Protein AF-A0AAD7QRN1-F1 (afdb_monomer)

Foldseek 3Di:
DPPQADLEAEAEDQPVLLVCVQCVLVVVVGDGDNQDADDPVSLVVLLVVLLVVVVVSCVRHNPLRAYAYEAAAAWPDPHHSNNSVSSSVSNVVSCVVSVHHYDCLNVVCVPVNVQAPHGHHGHPDDSVVVVVVSVVVVVQQSLLFADQPNDGPDGRDPDPDDDSSSVSNCVNSVNVVPPPPD

Radius of gyration: 18.49 Å; Cα contacts (8 Å, |Δi|>4): 226; chains: 1; bounding box: 44×36×48 Å

Nearest PDB structures (foldseek):
  8tlb-assembly1_A  TM=6.066E-01  e=8.805E-02  Campylobacter jejuni
  8gr2-assembly1_A  TM=7.394E-01  e=3.225E-01  Campylobacter jejuni
  7kli-assembly1_B  TM=4.404E-01  e=5.819E-01  Mycobacteroides abscessus ATCC 19977
  9cai-assembly1_AO  TM=4.615E-01  e=1.410E+00  Caenorhabditis elegans

Organism: NCBI:txid54092

pLDDT: mean 86.73, std 12.18, range [39.34, 98.25]

Mean predicted aligned error: 6.29 Å

Sequence (182 aa):
MNGKSPDLILFHSGLWDHTFFIRAPEAVGGRVSFGRSLNWRELRFYMQRIRMVINMLREQFGDDVPMICRSVTLKKSLYSNVSIMNLDRAARFVCNELGVEMMEFGDIIRGYFQFYKDMVHIDRGPLSVMWANMMFWYLFRTQGGVEVRGRLTEMPANSTEVVNVTAQWHRCHGEFMTAKRY

Structure (mmCIF, N/CA/C/O backbone):
data_AF-A0AAD7QRN1-F1
#
_entry.id   AF-A0AAD7QRN1-F1
#
loop_
_atom_site.group_PDB
_atom_site.id
_atom_site.type_symbol
_atom_site.label_atom_id
_atom_site.label_alt_id
_atom_site.label_comp_id
_atom_site.label_asym_id
_atom_site.label_entity_id
_atom_site.label_seq_id
_atom_site.pdbx_PDB_ins_code
_atom_site.Cartn_x
_atom_site.Cartn_y
_atom_site.Cartn_z
_atom_site.occupancy
_atom_site.B_iso_or_equiv
_atom_site.auth_seq_id
_atom_site.auth_comp_id
_atom_site.auth_asym_id
_atom_site.auth_atom_id
_atom_site.pdbx_PDB_model_num
ATOM 1 N N . MET A 1 1 ? -18.016 10.995 17.006 1.00 48.38 1 MET A N 1
ATOM 2 C CA . MET A 1 1 ? -17.162 11.522 15.915 1.00 48.38 1 MET A CA 1
ATOM 3 C C . MET A 1 1 ? -17.285 13.041 15.886 1.00 48.38 1 MET A C 1
ATOM 5 O O . MET A 1 1 ? -18.402 13.537 15.923 1.00 48.38 1 MET A O 1
ATOM 9 N N . ASN A 1 2 ? -16.181 13.790 15.868 1.00 49.12 2 ASN A N 1
ATOM 10 C CA . ASN A 1 2 ? -16.194 15.266 15.876 1.00 49.12 2 ASN A CA 1
ATOM 11 C C . ASN A 1 2 ? -16.155 15.893 14.462 1.00 49.12 2 ASN A C 1
ATOM 13 O O . ASN A 1 2 ? -16.063 17.113 14.345 1.00 49.12 2 ASN A O 1
ATOM 17 N N . GLY A 1 3 ? -16.194 15.073 13.401 1.00 58.56 3 GLY A N 1
ATOM 18 C CA . GLY A 1 3 ? -16.194 15.511 11.998 1.00 58.56 3 GLY A CA 1
ATOM 19 C C . GLY A 1 3 ? -14.881 16.133 11.505 1.00 58.56 3 GLY A C 1
ATOM 20 O O . GLY A 1 3 ? -14.861 16.676 10.405 1.00 58.56 3 GLY A O 1
ATOM 21 N N . LYS A 1 4 ? -13.799 16.087 12.299 1.00 71.75 4 LYS A N 1
ATOM 22 C CA . LYS A 1 4 ? -12.520 16.753 11.985 1.00 71.75 4 LYS A CA 1
ATOM 23 C C . LYS A 1 4 ? -11.367 15.801 11.645 1.00 71.75 4 LYS A C 1
ATOM 25 O O . LYS A 1 4 ? -10.396 16.256 11.052 1.00 71.75 4 LYS A O 1
ATOM 30 N N . SER A 1 5 ? -11.461 14.519 12.003 1.00 82.75 5 SER A N 1
ATOM 31 C CA . SER A 1 5 ? -10.409 13.517 11.776 1.00 82.75 5 SER A CA 1
ATOM 32 C C . SER A 1 5 ? -11.016 12.204 11.258 1.00 82.75 5 SER A C 1
ATOM 34 O O . SER A 1 5 ? -12.123 11.867 11.691 1.00 82.75 5 SER A O 1
ATOM 36 N N . PRO A 1 6 ? -10.368 11.495 10.312 1.00 88.81 6 PRO A N 1
ATOM 37 C CA . PRO A 1 6 ? -10.861 10.215 9.809 1.00 88.81 6 PRO A CA 1
ATOM 38 C C . PRO A 1 6 ? -10.731 9.103 10.860 1.00 88.81 6 PRO A C 1
ATOM 40 O O . PRO A 1 6 ? -9.756 9.057 11.601 1.00 88.81 6 PRO A O 1
ATOM 43 N N . ASP A 1 7 ? -11.671 8.153 10.868 1.00 84.06 7 ASP A N 1
ATOM 44 C CA . ASP A 1 7 ? -11.597 6.971 11.744 1.00 84.06 7 ASP A CA 1
ATOM 45 C C . ASP A 1 7 ? -10.544 5.944 11.276 1.00 84.06 7 ASP A C 1
ATOM 47 O O . ASP A 1 7 ? -10.127 5.078 12.041 1.00 84.06 7 ASP A O 1
ATOM 51 N N . LEU A 1 8 ? -10.136 6.012 10.003 1.00 89.50 8 LEU A N 1
ATOM 52 C CA . LEU A 1 8 ? -9.122 5.154 9.390 1.00 89.50 8 LEU A CA 1
ATOM 53 C C . LEU A 1 8 ? -8.480 5.860 8.194 1.00 89.50 8 LEU A C 1
ATOM 55 O O . LEU A 1 8 ? -9.176 6.368 7.312 1.00 89.50 8 LEU A O 1
ATOM 59 N N . ILE A 1 9 ? -7.155 5.802 8.106 1.00 93.75 9 ILE A N 1
ATOM 60 C CA . ILE A 1 9 ? -6.400 6.203 6.920 1.00 93.75 9 ILE A CA 1
ATOM 61 C C . ILE A 1 9 ? -5.915 4.950 6.191 1.00 93.75 9 ILE A C 1
ATOM 63 O O . ILE A 1 9 ? -5.142 4.160 6.729 1.00 93.75 9 ILE A O 1
ATOM 67 N N . LEU A 1 10 ? -6.326 4.798 4.932 1.00 94.50 10 LEU A N 1
ATOM 68 C CA . LEU A 1 10 ? -5.762 3.818 4.007 1.00 94.50 10 LEU A CA 1
ATOM 69 C C . LEU A 1 10 ? -4.796 4.518 3.048 1.00 94.50 10 LEU A C 1
ATOM 71 O O . LEU A 1 10 ? -5.214 5.311 2.205 1.00 94.50 10 LEU A O 1
ATOM 75 N N . PHE A 1 11 ? -3.516 4.166 3.119 1.00 94.94 11 PHE A N 1
ATOM 76 C CA . PHE A 1 11 ? -2.488 4.664 2.210 1.00 94.94 11 PHE A CA 1
ATOM 77 C C . PHE A 1 11 ? -2.063 3.598 1.188 1.00 94.94 11 PHE A C 1
ATOM 79 O O . PHE A 1 11 ? -1.888 2.424 1.504 1.00 94.94 11 PHE A O 1
ATOM 86 N N . HIS A 1 12 ? -1.872 3.990 -0.071 1.00 92.38 12 HIS A N 1
ATOM 87 C CA . HIS A 1 12 ? -1.359 3.102 -1.113 1.00 92.38 12 HIS A CA 1
ATOM 88 C C . HIS A 1 12 ? -0.533 3.892 -2.133 1.00 92.38 12 HIS A C 1
ATOM 90 O O . HIS A 1 12 ? -0.955 4.938 -2.621 1.00 92.38 12 HIS A O 1
ATOM 96 N N . SER A 1 13 ? 0.634 3.357 -2.483 1.00 92.94 13 SER A N 1
ATOM 97 C CA . SER A 1 13 ? 1.575 3.900 -3.469 1.00 92.94 13 SER A CA 1
ATOM 98 C C . SER A 1 13 ? 2.311 2.738 -4.152 1.00 92.94 13 SER A C 1
ATOM 100 O O . SER A 1 13 ? 2.283 1.624 -3.641 1.00 92.94 13 SER A O 1
ATOM 102 N N . GLY A 1 14 ? 2.957 2.967 -5.302 1.00 94.00 14 GLY A N 1
ATOM 103 C CA . GLY A 1 14 ? 3.836 1.982 -5.944 1.00 94.00 14 GLY A CA 1
ATOM 104 C C . GLY A 1 14 ? 3.667 1.871 -7.460 1.00 94.00 14 GLY A C 1
ATOM 105 O O . GLY A 1 14 ? 4.653 1.890 -8.189 1.00 94.00 14 GLY A O 1
ATOM 106 N N . LEU A 1 15 ? 2.438 1.780 -7.984 1.00 92.56 15 LEU A N 1
ATOM 107 C CA . LEU A 1 15 ? 2.223 1.560 -9.429 1.00 92.56 15 LEU A CA 1
ATOM 108 C C . LEU A 1 15 ? 2.618 2.764 -10.302 1.00 92.56 15 LEU A C 1
ATOM 110 O O . LEU A 1 15 ? 3.179 2.590 -11.393 1.00 92.56 15 LEU A O 1
ATOM 114 N N . TRP A 1 16 ? 2.340 3.979 -9.830 1.00 92.69 16 TRP A N 1
ATOM 115 C CA . TRP A 1 16 ? 2.762 5.205 -10.508 1.00 92.69 16 TRP A CA 1
ATOM 116 C C . TRP A 1 16 ? 4.239 5.505 -10.267 1.00 92.69 16 TRP A C 1
ATOM 118 O O . TRP A 1 16 ? 4.925 5.875 -11.214 1.00 92.69 16 TRP A O 1
ATOM 128 N N . ASP A 1 17 ? 4.756 5.224 -9.071 1.00 94.81 17 ASP A N 1
ATOM 129 C CA . ASP A 1 17 ? 6.187 5.301 -8.753 1.00 94.81 17 ASP A CA 1
ATOM 130 C C . ASP A 1 17 ? 7.012 4.381 -9.663 1.00 94.81 17 ASP A C 1
ATOM 132 O O . ASP A 1 17 ? 7.993 4.802 -10.272 1.00 94.81 17 ASP A O 1
ATOM 136 N N . HIS A 1 18 ? 6.555 3.141 -9.858 1.00 93.81 18 HIS A N 1
ATOM 137 C CA . HIS A 1 18 ? 7.116 2.218 -10.839 1.00 93.81 18 HIS A CA 1
ATOM 138 C C . HIS A 1 18 ? 7.148 2.850 -12.229 1.00 93.81 18 HIS A C 1
ATOM 140 O O . HIS A 1 18 ? 8.169 2.827 -12.908 1.00 93.81 18 HIS A O 1
ATOM 146 N N . THR A 1 19 ? 6.018 3.399 -12.674 1.00 91.44 19 THR A N 1
ATOM 147 C CA . THR A 1 19 ? 5.911 4.002 -14.007 1.00 91.44 19 THR A CA 1
ATOM 148 C C . THR A 1 19 ? 6.869 5.180 -14.157 1.00 91.44 19 THR A C 1
ATOM 150 O O . THR A 1 19 ? 7.539 5.271 -15.181 1.00 91.44 19 THR A O 1
ATOM 153 N N . PHE A 1 20 ? 7.009 6.013 -13.124 1.00 92.94 20 PHE A N 1
ATOM 154 C CA . PHE A 1 20 ? 7.988 7.092 -13.080 1.00 92.94 20 PHE A CA 1
ATOM 155 C C . PHE A 1 20 ? 9.416 6.562 -13.246 1.00 92.94 20 PHE A C 1
ATOM 157 O O . PHE A 1 20 ? 10.104 6.974 -14.174 1.00 92.94 20 PHE A O 1
ATOM 164 N N . PHE A 1 21 ? 9.855 5.599 -12.431 1.00 94.00 21 PHE A N 1
ATOM 165 C CA . PHE A 1 21 ? 11.220 5.072 -12.529 1.00 94.00 21 PHE A CA 1
ATOM 166 C C . PHE A 1 21 ? 11.492 4.384 -13.867 1.00 94.00 21 PHE A C 1
ATOM 168 O O . PHE A 1 21 ? 12.550 4.570 -14.469 1.00 94.00 21 PHE A O 1
ATOM 175 N N . ILE A 1 22 ? 10.548 3.581 -14.357 1.00 92.12 22 ILE A N 1
ATOM 176 C CA . ILE A 1 22 ? 10.710 2.853 -15.618 1.00 92.12 22 ILE A CA 1
ATOM 177 C C . ILE A 1 22 ? 10.792 3.806 -16.817 1.00 92.12 22 ILE A C 1
ATOM 179 O O . ILE A 1 22 ? 11.543 3.526 -17.752 1.00 92.12 22 ILE A O 1
ATOM 183 N N . ARG A 1 23 ? 10.077 4.935 -16.771 1.00 91.06 23 ARG A N 1
ATOM 184 C CA . ARG A 1 23 ? 10.031 5.925 -17.856 1.00 91.06 23 ARG A CA 1
ATOM 185 C C . ARG A 1 23 ? 10.998 7.095 -17.688 1.00 91.06 23 ARG A C 1
ATOM 187 O O . ARG A 1 23 ? 11.235 7.801 -18.658 1.00 91.06 23 ARG A O 1
ATOM 194 N N . ALA A 1 24 ? 11.608 7.281 -16.518 1.00 90.12 24 ALA A N 1
ATOM 195 C CA . ALA A 1 24 ? 12.579 8.349 -16.273 1.00 90.12 24 ALA A CA 1
ATOM 196 C C . ALA A 1 24 ? 13.705 8.438 -17.329 1.00 90.12 24 ALA A C 1
ATOM 198 O O . ALA A 1 24 ? 14.056 9.557 -17.701 1.00 90.12 24 ALA A O 1
ATOM 199 N N . PRO A 1 25 ? 14.238 7.325 -17.885 1.00 90.38 25 PRO A N 1
ATOM 200 C CA . PRO A 1 25 ? 15.212 7.400 -18.974 1.00 90.38 25 PRO A CA 1
ATOM 201 C C . PRO A 1 25 ? 14.696 8.091 -20.245 1.00 90.38 25 PRO A C 1
ATOM 203 O O . PRO A 1 25 ? 15.498 8.710 -20.938 1.00 90.38 25 PRO A O 1
ATOM 206 N N . GLU A 1 26 ? 13.391 8.035 -20.551 1.00 91.69 26 GLU A N 1
ATOM 207 C CA . GLU A 1 26 ? 12.814 8.681 -21.746 1.00 91.69 26 GLU A CA 1
ATOM 208 C C . GLU A 1 26 ? 13.060 10.193 -21.741 1.00 91.69 26 GLU A C 1
ATOM 210 O O . GLU A 1 26 ? 13.342 10.777 -22.785 1.00 91.69 26 GLU A O 1
ATOM 215 N N . ALA A 1 27 ? 13.029 10.822 -20.562 1.00 87.69 27 ALA A N 1
ATOM 216 C CA . ALA A 1 27 ? 13.239 12.261 -20.409 1.00 87.69 27 ALA A CA 1
ATOM 217 C C . ALA A 1 27 ? 14.656 12.721 -20.798 1.00 87.69 27 ALA A C 1
ATOM 219 O O . ALA A 1 27 ? 14.868 13.908 -21.030 1.00 87.69 27 ALA A O 1
ATOM 220 N N . VAL A 1 28 ? 15.621 11.799 -20.873 1.00 89.69 28 VAL A N 1
ATOM 221 C CA . VAL A 1 28 ? 17.019 12.084 -21.236 1.00 89.69 28 VAL A CA 1
ATOM 222 C C . VAL A 1 28 ? 17.459 11.350 -22.509 1.00 89.69 28 VAL A C 1
ATOM 224 O O . VAL A 1 28 ? 18.651 11.166 -22.740 1.00 89.69 28 VAL A O 1
ATOM 227 N N . GLY A 1 29 ? 16.506 10.899 -23.335 1.00 90.19 29 GLY A N 1
ATOM 228 C CA . GLY A 1 29 ? 16.780 10.189 -24.595 1.00 90.19 29 GLY A CA 1
ATOM 229 C C . GLY A 1 29 ? 17.168 8.712 -24.433 1.00 90.19 29 GLY A C 1
ATOM 230 O O . GLY A 1 29 ? 17.596 8.071 -25.393 1.00 90.19 29 GLY A O 1
ATOM 231 N N . GLY A 1 30 ? 17.028 8.155 -23.229 1.00 90.25 30 GLY A N 1
ATOM 232 C CA . GLY A 1 30 ? 17.230 6.736 -22.943 1.00 90.25 30 GLY A CA 1
ATOM 233 C C . GLY A 1 30 ? 16.026 5.866 -23.321 1.00 90.25 30 GLY A C 1
ATOM 234 O O . GLY A 1 30 ? 14.948 6.352 -23.659 1.00 90.25 30 GLY A O 1
ATOM 235 N N . ARG A 1 31 ? 16.201 4.540 -23.240 1.00 89.06 31 ARG A N 1
ATOM 236 C CA . ARG A 1 31 ? 15.141 3.557 -23.526 1.00 89.06 31 ARG A CA 1
ATOM 237 C C . ARG A 1 31 ? 14.450 3.075 -22.253 1.00 89.06 31 ARG A C 1
ATOM 239 O O . ARG A 1 31 ? 15.097 2.851 -21.230 1.00 89.06 31 ARG A O 1
ATOM 246 N N . VAL A 1 32 ? 13.146 2.833 -22.355 1.00 87.62 32 VAL A N 1
ATOM 247 C CA . VAL A 1 32 ? 12.355 2.182 -21.304 1.00 87.62 32 VAL A CA 1
ATOM 248 C C . VAL A 1 32 ? 12.760 0.721 -21.156 1.00 87.62 32 VAL A C 1
ATOM 250 O O . VAL A 1 32 ? 12.918 0.007 -22.144 1.00 87.62 32 VAL A O 1
ATOM 253 N N . SER A 1 33 ? 12.862 0.253 -19.913 1.00 86.25 33 SER A N 1
ATOM 254 C CA . SER A 1 33 ? 13.068 -1.164 -19.610 1.00 86.25 33 SER A CA 1
ATOM 255 C C . SER A 1 33 ? 12.076 -1.629 -18.551 1.00 86.25 33 SER A C 1
ATOM 257 O O . SER A 1 33 ? 12.259 -1.380 -17.365 1.00 86.25 33 SER A O 1
ATOM 259 N N . PHE A 1 34 ? 11.008 -2.304 -18.981 1.00 82.06 34 PHE A N 1
ATOM 260 C CA . PHE A 1 34 ? 9.924 -2.750 -18.096 1.00 82.06 34 PHE A CA 1
ATOM 261 C C . PHE A 1 34 ? 10.314 -3.906 -17.162 1.00 82.06 34 PHE A C 1
ATOM 263 O O . PHE A 1 34 ? 9.654 -4.096 -16.150 1.00 82.06 34 PHE A O 1
ATOM 270 N N . GLY A 1 35 ? 11.372 -4.662 -17.481 1.00 83.81 35 GLY A N 1
ATOM 271 C CA . GLY A 1 35 ? 11.821 -5.818 -16.694 1.00 83.81 35 GLY A CA 1
ATOM 272 C C . GLY A 1 35 ? 13.011 -5.552 -15.770 1.00 83.81 35 GLY A C 1
ATOM 273 O O . GLY A 1 35 ? 13.499 -6.486 -15.134 1.00 83.81 35 GLY A O 1
ATOM 274 N N . ARG A 1 36 ? 13.525 -4.315 -15.714 1.00 89.69 36 ARG A N 1
ATOM 275 C CA . ARG A 1 36 ? 14.694 -3.995 -14.883 1.00 89.69 36 ARG A CA 1
ATOM 276 C C . ARG A 1 36 ? 14.352 -4.025 -13.394 1.00 89.69 36 ARG A C 1
ATOM 278 O O . ARG A 1 36 ? 13.227 -3.739 -12.998 1.00 89.69 36 ARG A O 1
ATOM 285 N N . SER A 1 37 ? 15.362 -4.274 -12.568 1.00 91.88 37 SER A N 1
ATOM 286 C CA . SER A 1 37 ? 15.281 -3.998 -11.129 1.00 91.88 37 SER A CA 1
ATOM 287 C C . SER A 1 37 ? 15.501 -2.509 -10.853 1.00 91.88 37 SER A C 1
ATOM 289 O O . SER A 1 37 ? 16.125 -1.801 -11.654 1.00 91.88 37 SER A O 1
ATOM 291 N N . LEU A 1 38 ? 14.995 -2.032 -9.716 1.00 93.94 38 LEU A N 1
ATOM 292 C CA . LEU A 1 38 ? 15.321 -0.691 -9.236 1.00 93.94 38 LEU A CA 1
ATOM 293 C C . LEU A 1 38 ? 16.677 -0.703 -8.532 1.00 93.94 38 LEU A C 1
ATOM 295 O O . LEU A 1 38 ? 17.005 -1.647 -7.813 1.00 93.94 38 LEU A O 1
ATOM 299 N N . ASN A 1 39 ? 17.468 0.348 -8.731 1.00 94.44 39 ASN A N 1
ATOM 300 C CA . ASN A 1 39 ? 18.732 0.499 -8.018 1.00 94.44 39 ASN A CA 1
ATOM 301 C C . ASN A 1 39 ? 18.511 1.079 -6.609 1.00 94.44 39 ASN A C 1
ATOM 303 O O . ASN A 1 39 ? 17.444 1.598 -6.274 1.00 94.44 39 ASN A O 1
ATOM 307 N N . TRP A 1 40 ? 19.551 1.031 -5.774 1.00 96.31 40 TRP A N 1
ATOM 308 C CA . TRP A 1 40 ? 19.464 1.499 -4.390 1.00 96.31 40 TRP A CA 1
ATOM 309 C C . TRP A 1 40 ? 19.051 2.972 -4.252 1.00 96.31 40 TRP A C 1
ATOM 311 O O . TRP A 1 40 ? 18.308 3.310 -3.334 1.00 96.31 40 TRP A O 1
ATOM 321 N N . ARG A 1 41 ? 19.486 3.860 -5.156 1.00 96.69 41 ARG A N 1
ATOM 322 C CA . ARG A 1 41 ? 19.127 5.289 -5.091 1.00 96.69 41 ARG A CA 1
ATOM 323 C C . ARG A 1 41 ? 17.639 5.501 -5.360 1.00 96.69 41 ARG A C 1
ATOM 325 O O . ARG A 1 41 ? 17.012 6.290 -4.661 1.00 96.69 41 ARG A O 1
ATOM 332 N N . GLU A 1 42 ? 17.078 4.770 -6.319 1.00 96.69 42 GLU A N 1
ATOM 333 C CA . GLU A 1 42 ? 15.645 4.796 -6.639 1.00 96.69 42 GLU A CA 1
ATOM 334 C C . GLU A 1 42 ? 14.807 4.278 -5.467 1.00 96.69 42 GLU A C 1
ATOM 336 O O . GLU A 1 42 ? 13.855 4.933 -5.044 1.00 96.69 42 GLU A O 1
ATOM 341 N N . LEU A 1 43 ? 15.212 3.150 -4.875 1.00 97.62 43 LEU A N 1
ATOM 342 C CA . LEU A 1 43 ? 14.545 2.600 -3.693 1.00 97.62 43 LEU A CA 1
ATOM 343 C C . LEU A 1 43 ? 14.642 3.548 -2.499 1.00 97.62 43 LEU A C 1
ATOM 345 O O . LEU A 1 43 ? 13.647 3.777 -1.817 1.00 97.62 43 LEU A O 1
ATOM 349 N N . ARG A 1 44 ? 15.810 4.155 -2.264 1.00 98.00 44 ARG A N 1
ATOM 350 C CA . ARG A 1 44 ? 15.990 5.154 -1.206 1.00 98.00 44 ARG A CA 1
ATOM 351 C C . ARG A 1 44 ? 15.075 6.353 -1.416 1.00 98.00 44 ARG A C 1
ATOM 353 O O . ARG A 1 44 ? 14.430 6.774 -0.462 1.00 98.00 44 ARG A O 1
ATOM 360 N N . PHE A 1 45 ? 14.996 6.876 -2.640 1.00 97.56 45 PHE A N 1
ATOM 361 C CA . PHE A 1 45 ? 14.095 7.977 -2.976 1.00 97.56 45 PHE A CA 1
ATOM 362 C C . PHE A 1 45 ? 12.641 7.607 -2.671 1.00 97.56 45 PHE A C 1
ATOM 364 O O . PHE A 1 45 ? 11.967 8.324 -1.937 1.00 97.56 45 PHE A O 1
ATOM 371 N N . TYR A 1 46 ? 12.186 6.450 -3.154 1.00 97.94 46 TYR A N 1
ATOM 372 C CA . TYR A 1 46 ? 10.835 5.955 -2.903 1.00 97.94 46 TYR A CA 1
ATOM 373 C C . TYR A 1 46 ? 10.528 5.810 -1.404 1.00 97.94 46 TYR A C 1
ATOM 375 O O . TYR A 1 46 ? 9.527 6.334 -0.918 1.00 97.94 46 TYR A O 1
ATOM 383 N N . MET A 1 47 ? 11.431 5.187 -0.641 1.00 98.25 47 MET A N 1
ATOM 384 C CA . MET A 1 47 ? 11.273 5.041 0.808 1.00 98.25 47 MET A CA 1
ATOM 385 C C . MET A 1 47 ? 11.186 6.392 1.532 1.00 98.25 47 MET A C 1
ATOM 387 O O . MET A 1 47 ? 10.423 6.524 2.485 1.00 98.25 47 MET A O 1
ATOM 391 N N . GLN A 1 48 ? 11.954 7.403 1.108 1.00 98.25 48 GLN A N 1
ATOM 392 C CA . GLN A 1 48 ? 11.868 8.751 1.684 1.00 98.25 48 GLN A CA 1
ATOM 393 C C . GLN A 1 48 ? 10.519 9.412 1.387 1.00 98.25 48 GLN A C 1
ATOM 395 O O . GLN A 1 48 ? 9.941 10.045 2.268 1.00 98.25 48 GLN A O 1
ATOM 400 N N . ARG A 1 49 ? 9.969 9.217 0.182 1.00 97.56 49 ARG A N 1
ATOM 401 C CA . ARG A 1 49 ? 8.637 9.726 -0.173 1.00 97.56 49 ARG A CA 1
ATOM 402 C C . ARG A 1 49 ? 7.535 9.091 0.670 1.00 97.56 49 ARG A C 1
ATOM 404 O O . ARG A 1 49 ? 6.662 9.817 1.131 1.00 97.56 49 ARG A O 1
ATOM 411 N N . ILE A 1 50 ? 7.603 7.783 0.924 1.00 97.81 50 ILE A N 1
ATOM 412 C CA . ILE A 1 50 ? 6.649 7.109 1.818 1.00 97.81 50 ILE A CA 1
ATOM 413 C C . ILE A 1 50 ? 6.735 7.676 3.236 1.00 97.81 50 ILE A C 1
ATOM 415 O O . ILE A 1 50 ? 5.703 8.056 3.782 1.00 97.81 50 ILE A O 1
ATOM 419 N N . ARG A 1 51 ? 7.945 7.780 3.814 1.00 98.06 51 ARG A N 1
ATOM 420 C CA . ARG A 1 51 ? 8.131 8.359 5.159 1.00 98.06 51 ARG A CA 1
ATOM 421 C C . ARG A 1 51 ? 7.518 9.748 5.255 1.00 98.06 51 ARG A C 1
ATOM 423 O O . ARG A 1 51 ? 6.772 10.029 6.183 1.00 98.06 51 ARG A O 1
ATOM 430 N N . MET A 1 52 ? 7.808 10.588 4.265 1.00 98.19 52 MET A N 1
ATOM 431 C CA . MET A 1 52 ? 7.300 11.952 4.205 1.00 98.19 52 MET A CA 1
ATOM 432 C C . MET A 1 52 ? 5.767 11.981 4.186 1.00 98.19 52 MET A C 1
ATOM 434 O O . MET A 1 52 ? 5.176 12.700 4.977 1.00 98.19 52 MET A O 1
ATOM 438 N N . VAL A 1 53 ? 5.115 11.178 3.336 1.00 97.56 53 VAL A N 1
ATOM 439 C CA . VAL A 1 53 ? 3.644 11.154 3.253 1.00 97.56 53 VAL A CA 1
ATOM 440 C C . VAL A 1 53 ? 3.011 10.635 4.545 1.00 97.56 53 VAL A C 1
ATOM 442 O O . VAL A 1 53 ? 2.049 11.229 5.019 1.00 97.56 53 VAL A O 1
ATOM 445 N N . ILE A 1 54 ? 3.553 9.570 5.144 1.00 96.94 54 ILE A N 1
ATOM 446 C CA . ILE A 1 54 ? 3.047 9.039 6.420 1.00 96.94 54 ILE A CA 1
ATOM 447 C C . ILE A 1 54 ? 3.173 10.086 7.534 1.00 96.94 54 ILE A C 1
ATOM 449 O O . ILE A 1 54 ? 2.214 10.303 8.272 1.00 96.94 54 ILE A O 1
ATOM 453 N N . ASN A 1 55 ? 4.314 10.774 7.627 1.00 97.12 55 ASN A N 1
ATOM 454 C CA . ASN A 1 55 ? 4.516 11.823 8.627 1.00 97.12 55 ASN A CA 1
ATOM 455 C C . ASN A 1 55 ? 3.581 13.016 8.398 1.00 97.12 55 ASN A C 1
ATOM 457 O O . ASN A 1 55 ? 2.963 13.478 9.345 1.00 97.12 55 ASN A O 1
ATOM 461 N N . MET A 1 56 ? 3.381 13.447 7.149 1.00 97.44 56 MET A N 1
ATOM 462 C CA . MET A 1 56 ? 2.413 14.505 6.829 1.00 97.44 56 MET A CA 1
ATOM 463 C C . MET A 1 56 ? 0.982 14.124 7.230 1.00 97.44 56 MET A C 1
ATOM 465 O O . MET A 1 56 ? 0.229 14.963 7.715 1.00 97.44 56 MET A O 1
ATOM 469 N N . LEU A 1 57 ? 0.586 12.861 7.036 1.00 95.81 57 LEU A N 1
ATOM 470 C CA . LEU A 1 57 ? -0.733 12.375 7.451 1.00 95.81 57 LEU A CA 1
ATOM 471 C C . LEU A 1 57 ? -0.886 12.391 8.979 1.00 95.81 57 LEU A C 1
ATOM 473 O O . LEU A 1 57 ? -1.944 12.768 9.474 1.00 95.81 57 LEU A O 1
ATOM 477 N N . ARG A 1 58 ? 0.167 12.034 9.721 1.00 94.50 58 ARG A N 1
ATOM 478 C CA . ARG A 1 58 ? 0.201 12.119 11.190 1.00 94.50 58 ARG A CA 1
ATOM 479 C C . ARG A 1 58 ? 0.159 13.554 11.697 1.00 94.50 58 ARG A C 1
ATOM 481 O O . ARG A 1 58 ? -0.634 13.858 12.575 1.00 94.50 58 ARG A O 1
ATOM 488 N N . GLU A 1 59 ? 0.943 14.448 11.103 1.00 95.62 59 GLU A N 1
ATOM 489 C CA . GLU A 1 59 ? 0.914 15.881 11.420 1.00 95.62 59 GLU A CA 1
ATOM 490 C C . GLU A 1 59 ? -0.480 16.481 11.184 1.00 95.62 59 GLU A C 1
ATOM 492 O O . GLU A 1 59 ? -0.949 17.302 11.969 1.00 95.62 59 GLU A O 1
ATOM 497 N N . GLN A 1 60 ? -1.162 16.046 10.120 1.00 94.50 60 GLN A N 1
ATOM 498 C CA . GLN A 1 60 ? -2.478 16.554 9.742 1.00 94.50 60 GLN A CA 1
ATOM 499 C C . GLN A 1 60 ? -3.626 16.000 10.600 1.00 94.50 60 GLN A C 1
ATOM 501 O O . GLN 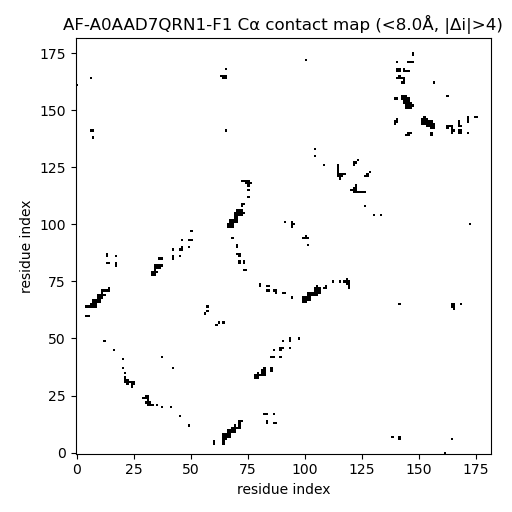A 1 60 ? -4.571 16.735 10.892 1.00 94.50 60 GLN A O 1
ATOM 506 N N . PHE A 1 61 ? -3.599 14.707 10.938 1.00 92.75 61 PHE A N 1
ATOM 507 C CA . PHE A 1 61 ? -4.741 14.012 11.549 1.00 92.75 61 PHE A CA 1
ATOM 508 C C . PHE A 1 61 ? -4.495 13.536 12.989 1.00 92.75 61 PHE A C 1
ATOM 510 O O . PHE A 1 61 ? -5.459 13.208 13.683 1.00 92.75 61 PHE A O 1
ATOM 517 N N . GLY A 1 62 ? -3.246 13.569 13.455 1.00 91.00 62 GLY A N 1
ATOM 518 C CA . GLY A 1 62 ? -2.792 13.072 14.753 1.00 91.00 62 GLY A CA 1
ATOM 519 C C . GLY A 1 62 ? -2.121 11.697 14.662 1.00 91.00 62 GLY A C 1
ATOM 520 O O . GLY A 1 62 ? -2.471 10.875 13.815 1.00 91.00 62 GLY A O 1
ATOM 521 N N . ASP A 1 63 ? -1.175 11.434 15.570 1.00 89.06 63 ASP A N 1
ATOM 522 C CA . ASP A 1 63 ? -0.473 10.140 15.681 1.00 89.06 63 ASP A CA 1
ATOM 523 C C . ASP A 1 63 ? -1.399 8.981 16.084 1.00 89.06 63 ASP A C 1
ATOM 525 O O . ASP A 1 63 ? -1.127 7.822 15.773 1.00 89.06 63 ASP A O 1
ATOM 529 N N . ASP A 1 64 ? -2.512 9.315 16.734 1.00 85.88 64 ASP A N 1
ATOM 530 C CA . ASP A 1 64 ? -3.490 8.379 17.286 1.00 85.88 64 ASP A CA 1
ATOM 531 C C . ASP A 1 64 ? -4.483 7.839 16.245 1.00 85.88 64 ASP A C 1
ATOM 533 O O . ASP A 1 64 ? -5.246 6.912 16.536 1.00 85.88 64 ASP A O 1
ATOM 537 N N . VAL A 1 65 ? -4.509 8.405 15.034 1.00 89.31 65 VAL A N 1
ATOM 538 C CA . VAL A 1 65 ? -5.422 7.958 13.978 1.00 89.31 65 VAL A CA 1
ATOM 539 C C . VAL A 1 65 ? -4.927 6.639 13.384 1.00 89.31 65 VAL A C 1
ATOM 541 O O . VAL A 1 65 ? -3.798 6.581 12.884 1.00 89.31 65 VAL A O 1
ATOM 544 N N . PRO A 1 66 ? -5.762 5.580 13.357 1.00 89.88 66 PRO A N 1
ATOM 545 C CA . PRO A 1 66 ? -5.390 4.326 12.727 1.00 89.88 66 PRO A CA 1
ATOM 546 C C . PRO A 1 66 ? -4.977 4.527 11.276 1.00 89.88 66 PRO A C 1
ATOM 548 O O . PRO A 1 66 ? -5.704 5.108 10.467 1.00 89.88 66 PRO A O 1
ATOM 551 N N . MET A 1 67 ? -3.816 3.983 10.934 1.00 92.81 67 MET A N 1
ATOM 552 C CA . MET A 1 67 ? -3.299 4.005 9.579 1.00 92.81 67 MET A CA 1
ATOM 553 C C . MET A 1 67 ? -2.922 2.599 9.149 1.00 92.81 67 MET A C 1
ATOM 555 O O . MET A 1 67 ? -2.257 1.855 9.874 1.00 92.81 67 MET A O 1
ATOM 559 N N . ILE A 1 68 ? -3.314 2.268 7.927 1.00 94.19 68 ILE A N 1
ATOM 560 C CA . ILE A 1 68 ? -2.892 1.065 7.231 1.00 94.19 68 ILE A CA 1
ATOM 561 C C . ILE A 1 68 ? -2.335 1.457 5.876 1.00 94.19 68 ILE A C 1
ATOM 563 O O . ILE A 1 68 ? -2.889 2.326 5.200 1.00 94.19 68 ILE A O 1
ATOM 567 N N . CYS A 1 69 ? -1.269 0.789 5.443 1.00 95.25 69 CYS A N 1
ATOM 568 C CA . CYS A 1 69 ? -0.889 0.849 4.034 1.00 95.25 69 CYS A CA 1
ATOM 569 C C . CYS A 1 69 ? -1.223 -0.451 3.322 1.00 95.25 69 CYS A C 1
ATOM 571 O O . CYS A 1 69 ? -1.265 -1.533 3.906 1.00 95.25 69 CYS A O 1
ATOM 573 N N . ARG A 1 70 ? -1.471 -0.340 2.026 1.00 94.56 70 ARG A N 1
ATOM 574 C CA . ARG A 1 70 ? -1.749 -1.479 1.169 1.00 94.56 70 ARG A CA 1
ATOM 575 C C . ARG A 1 70 ? -0.495 -1.900 0.425 1.00 94.56 70 ARG A C 1
ATOM 577 O O . ARG A 1 70 ? 0.155 -1.070 -0.209 1.00 94.56 70 ARG A O 1
ATOM 584 N N . SER A 1 71 ? -0.239 -3.201 0.427 1.00 94.44 71 SER A N 1
ATOM 585 C CA . SER A 1 71 ? 0.723 -3.836 -0.478 1.00 94.44 71 SER A CA 1
ATOM 586 C C . SER A 1 71 ? 0.442 -3.497 -1.947 1.00 94.44 71 SER A C 1
ATOM 588 O O . SER A 1 71 ? -0.704 -3.277 -2.370 1.00 94.44 71 SER A O 1
ATOM 590 N N . VAL A 1 72 ? 1.512 -3.437 -2.737 1.00 94.25 72 VAL A N 1
ATOM 591 C CA . VAL A 1 72 ? 1.440 -3.051 -4.147 1.00 94.25 72 VAL A CA 1
ATOM 592 C C . VAL A 1 72 ? 0.933 -4.225 -4.970 1.00 94.25 72 VAL A C 1
ATOM 594 O O . VAL A 1 72 ? 1.447 -5.341 -4.912 1.00 94.25 72 VAL A O 1
ATOM 597 N N . THR A 1 73 ? -0.075 -3.959 -5.789 1.00 92.44 73 THR A N 1
ATOM 598 C CA . THR A 1 73 ? -0.627 -4.940 -6.717 1.00 92.44 73 THR A CA 1
ATOM 599 C C . THR A 1 73 ? 0.324 -5.160 -7.898 1.00 92.44 73 THR A C 1
ATOM 601 O O . THR A 1 73 ? 0.812 -4.198 -8.493 1.00 92.44 73 THR A O 1
ATOM 604 N N . LEU A 1 74 ? 0.586 -6.418 -8.262 1.00 91.56 74 LEU A N 1
ATOM 605 C CA . LEU A 1 74 ? 1.373 -6.735 -9.458 1.00 91.56 74 LEU A CA 1
ATOM 606 C C . LEU A 1 74 ? 0.567 -6.451 -10.729 1.00 91.56 74 LEU A C 1
ATOM 608 O O . LEU A 1 74 ? -0.647 -6.611 -10.755 1.00 91.56 74 LEU A O 1
ATOM 612 N N . LYS A 1 75 ? 1.246 -6.076 -11.812 1.00 89.94 75 LYS A N 1
ATOM 613 C CA . LYS A 1 75 ? 0.588 -5.881 -13.108 1.00 89.94 75 LYS A CA 1
ATOM 614 C C . LYS A 1 75 ? 0.319 -7.226 -13.768 1.00 89.94 75 LYS A C 1
ATOM 616 O O . LYS A 1 75 ? 1.179 -8.112 -13.727 1.00 89.94 75 LYS A O 1
ATOM 621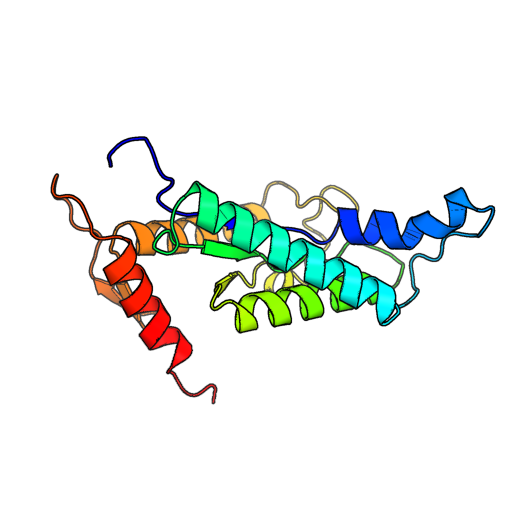 N N . LYS A 1 76 ? -0.814 -7.348 -14.460 1.00 88.12 76 LYS A N 1
ATOM 622 C CA . LYS A 1 76 ? -0.978 -8.366 -15.503 1.00 88.12 76 LYS A CA 1
ATOM 623 C C . LYS A 1 76 ? -0.013 -7.975 -16.617 1.00 88.12 76 LYS A C 1
ATOM 625 O O . LYS A 1 76 ? -0.191 -6.932 -17.225 1.00 88.12 76 LYS A O 1
ATOM 630 N N . SER A 1 77 ? 1.069 -8.724 -16.804 1.00 81.44 77 SER A N 1
ATOM 631 C CA . SER A 1 77 ? 2.171 -8.338 -17.691 1.00 81.44 77 SER A CA 1
ATOM 632 C C . SER A 1 77 ? 2.881 -9.568 -18.244 1.00 81.44 77 SER A C 1
ATOM 634 O O . SER A 1 77 ? 3.016 -10.566 -17.541 1.00 81.44 77 SER A O 1
ATOM 636 N N . LEU A 1 78 ? 3.360 -9.474 -19.490 1.00 71.25 78 LEU A N 1
ATOM 637 C CA . LEU A 1 78 ? 4.308 -10.435 -20.073 1.00 71.25 78 LEU A CA 1
ATOM 638 C C . LEU A 1 78 ? 5.752 -10.177 -19.605 1.00 71.25 78 LEU A C 1
ATOM 640 O O . LEU A 1 78 ? 6.621 -11.029 -19.759 1.00 71.25 78 LEU A O 1
ATOM 644 N N . TYR A 1 79 ? 6.010 -8.996 -19.043 1.00 77.12 79 TYR A N 1
ATOM 645 C CA . TYR A 1 79 ? 7.305 -8.599 -18.500 1.00 77.12 79 TYR A CA 1
ATOM 646 C C . TYR A 1 79 ? 7.392 -8.885 -17.002 1.00 77.12 79 TYR A C 1
ATOM 648 O O . TYR A 1 79 ? 6.386 -8.876 -16.290 1.00 77.12 79 TYR A O 1
ATOM 656 N N . SER A 1 80 ? 8.623 -9.060 -16.522 1.00 80.94 80 SER A N 1
ATOM 657 C CA . SER A 1 80 ? 8.929 -9.236 -15.104 1.00 80.94 80 SER A CA 1
ATOM 658 C C . SER A 1 80 ? 8.401 -8.078 -14.246 1.00 80.94 80 SER A C 1
ATOM 660 O O . SER A 1 80 ? 8.615 -6.913 -14.564 1.00 80.94 80 SER A O 1
ATOM 662 N N . ASN A 1 81 ? 7.763 -8.405 -13.118 1.00 89.06 81 ASN A N 1
ATOM 663 C CA . ASN A 1 81 ? 7.277 -7.440 -12.124 1.00 89.06 81 ASN A CA 1
ATOM 664 C C . ASN A 1 81 ? 8.305 -7.174 -10.998 1.00 89.06 81 ASN A C 1
ATOM 666 O O . ASN A 1 81 ? 7.934 -6.704 -9.921 1.00 89.06 81 ASN A O 1
ATOM 670 N N . VAL A 1 82 ? 9.590 -7.488 -11.207 1.00 91.94 82 VAL A N 1
ATOM 671 C CA . VAL A 1 82 ? 10.629 -7.413 -10.158 1.00 91.94 82 VAL A CA 1
ATOM 672 C C . VAL A 1 82 ? 10.770 -6.010 -9.561 1.00 91.94 82 VAL A C 1
ATOM 674 O O . VAL A 1 82 ? 10.848 -5.877 -8.343 1.00 91.94 82 VAL A O 1
ATOM 677 N N . SER A 1 83 ? 10.726 -4.954 -10.372 1.00 94.06 83 SER A N 1
ATOM 678 C CA . SER A 1 83 ? 10.746 -3.563 -9.890 1.00 94.06 83 SER A CA 1
ATOM 679 C C . SER A 1 83 ? 9.565 -3.241 -8.968 1.00 94.06 83 SER A C 1
ATOM 681 O O . SER A 1 83 ? 9.748 -2.586 -7.945 1.00 94.06 83 SER A O 1
ATOM 683 N N . ILE A 1 84 ? 8.362 -3.733 -9.282 1.00 94.75 84 ILE A N 1
ATOM 684 C CA . ILE A 1 84 ? 7.168 -3.569 -8.435 1.00 94.75 84 ILE A CA 1
ATOM 685 C C . ILE A 1 84 ? 7.350 -4.319 -7.118 1.00 94.75 84 ILE A C 1
ATOM 687 O O . ILE A 1 84 ? 7.041 -3.779 -6.061 1.00 94.75 84 ILE A O 1
ATOM 691 N N . MET A 1 85 ? 7.911 -5.529 -7.164 1.00 93.88 85 MET A N 1
ATOM 692 C CA . MET A 1 85 ? 8.255 -6.275 -5.953 1.00 93.88 85 MET A CA 1
ATOM 693 C C . MET A 1 85 ? 9.309 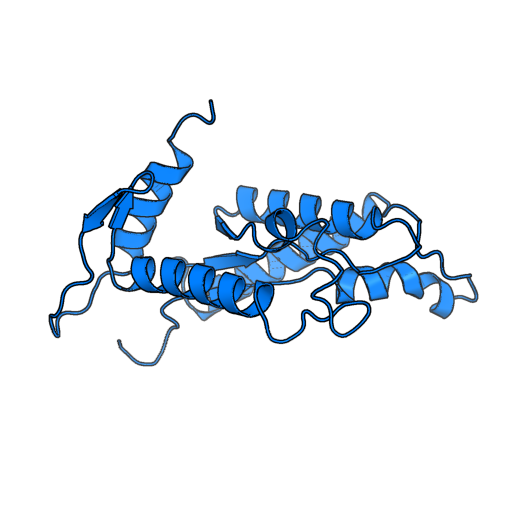-5.537 -5.114 1.00 93.88 85 MET A C 1
ATOM 695 O O . MET A 1 85 ? 9.218 -5.550 -3.889 1.00 93.88 85 MET A O 1
ATOM 699 N N . ASN A 1 86 ? 10.283 -4.856 -5.733 1.00 95.69 86 ASN A N 1
ATOM 700 C CA . ASN A 1 86 ? 11.243 -4.034 -4.991 1.00 95.69 86 ASN A CA 1
ATOM 701 C C . ASN A 1 86 ? 10.551 -2.859 -4.278 1.00 95.69 86 ASN A C 1
ATOM 703 O O . ASN A 1 86 ? 10.859 -2.601 -3.116 1.00 95.69 86 ASN A O 1
ATOM 707 N N . LEU A 1 87 ? 9.605 -2.182 -4.941 1.00 96.81 87 LEU A N 1
ATOM 708 C CA . LEU A 1 87 ? 8.810 -1.111 -4.329 1.00 96.81 87 LEU A CA 1
ATOM 709 C C . LEU A 1 87 ? 7.951 -1.639 -3.178 1.00 96.81 87 LEU A C 1
ATOM 711 O O . LEU A 1 87 ? 7.988 -1.077 -2.092 1.00 96.81 87 LEU A O 1
ATOM 715 N N . ASP A 1 88 ? 7.250 -2.755 -3.368 1.00 96.25 88 ASP A N 1
ATOM 716 C CA . ASP A 1 88 ? 6.441 -3.371 -2.312 1.00 96.25 88 ASP A CA 1
ATOM 717 C C . ASP A 1 88 ? 7.282 -3.707 -1.067 1.00 96.25 88 ASP A C 1
ATOM 719 O O . ASP A 1 88 ? 6.919 -3.358 0.056 1.00 96.25 88 ASP A O 1
ATOM 723 N N . ARG A 1 89 ? 8.475 -4.289 -1.253 1.00 96.06 89 ARG A N 1
ATOM 724 C CA . ARG A 1 89 ? 9.403 -4.572 -0.144 1.00 96.06 89 ARG A CA 1
ATOM 725 C C . ARG A 1 89 ? 9.918 -3.305 0.534 1.00 96.06 89 ARG A C 1
ATOM 727 O O . ARG A 1 89 ? 9.994 -3.269 1.760 1.00 96.06 89 ARG A O 1
ATOM 734 N N . ALA A 1 90 ? 10.228 -2.268 -0.238 1.00 96.88 90 ALA A N 1
ATOM 735 C CA . ALA A 1 90 ? 10.644 -0.975 0.291 1.00 96.88 90 ALA A CA 1
ATOM 736 C C . ALA A 1 90 ? 9.524 -0.291 1.098 1.00 96.88 90 ALA A C 1
ATOM 738 O O . ALA A 1 90 ? 9.783 0.239 2.177 1.00 96.88 90 ALA A O 1
ATOM 739 N N . ALA A 1 91 ? 8.278 -0.353 0.621 1.00 97.00 91 ALA A N 1
ATOM 740 C CA . ALA A 1 91 ? 7.118 0.177 1.329 1.00 97.00 91 ALA A CA 1
ATOM 741 C C . ALA A 1 91 ? 6.897 -0.554 2.656 1.00 97.00 91 ALA A C 1
ATOM 743 O O . ALA A 1 91 ? 6.805 0.090 3.698 1.00 97.00 91 ALA A O 1
ATOM 744 N N . ARG A 1 92 ? 6.911 -1.893 2.642 1.00 96.06 92 ARG A N 1
ATOM 745 C CA . ARG A 1 92 ? 6.792 -2.730 3.849 1.00 96.06 92 ARG A CA 1
ATOM 746 C C . ARG A 1 92 ? 7.849 -2.406 4.895 1.00 96.06 92 ARG A C 1
ATOM 748 O O . ARG A 1 92 ? 7.522 -2.323 6.073 1.00 96.06 92 ARG A O 1
ATOM 755 N N . PHE A 1 93 ? 9.097 -2.219 4.466 1.00 96.44 93 PHE A N 1
ATOM 756 C CA . PHE A 1 93 ? 10.186 -1.834 5.360 1.00 96.44 93 PHE A CA 1
ATOM 757 C C . PHE A 1 93 ? 9.883 -0.511 6.075 1.00 96.44 93 PHE A C 1
ATOM 759 O O . PHE A 1 93 ? 9.943 -0.455 7.299 1.00 96.44 93 PHE A O 1
ATOM 766 N N . VAL A 1 94 ? 9.492 0.525 5.326 1.00 97.50 94 VAL A N 1
ATOM 767 C CA . VAL A 1 94 ? 9.158 1.839 5.899 1.00 97.50 94 VAL A CA 1
ATOM 768 C C . VAL A 1 94 ? 7.937 1.765 6.811 1.00 97.50 94 VAL A C 1
ATOM 770 O O . VAL A 1 94 ? 7.945 2.340 7.892 1.00 97.50 94 VAL A O 1
ATOM 773 N N . CYS A 1 95 ? 6.893 1.047 6.401 1.00 95.38 95 CYS A N 1
ATOM 774 C CA . CYS A 1 95 ? 5.683 0.919 7.206 1.00 95.38 95 CYS A CA 1
ATOM 775 C C . CYS A 1 95 ? 5.975 0.200 8.525 1.00 95.38 95 CYS A C 1
ATOM 777 O O . CYS A 1 95 ? 5.539 0.660 9.572 1.00 95.38 95 CYS A O 1
ATOM 779 N N . ASN A 1 96 ? 6.793 -0.854 8.497 1.00 94.19 96 ASN A N 1
ATOM 780 C CA . ASN A 1 96 ? 7.252 -1.524 9.709 1.00 94.19 96 ASN A CA 1
ATOM 781 C C . ASN A 1 96 ? 8.090 -0.598 10.607 1.00 94.19 96 ASN A C 1
ATOM 783 O O . ASN A 1 96 ? 7.869 -0.569 11.812 1.00 94.19 96 ASN A O 1
ATOM 787 N N . GLU A 1 97 ? 9.027 0.166 10.035 1.00 95.25 97 GLU A N 1
ATOM 788 C CA . GLU A 1 97 ? 9.837 1.154 10.770 1.00 95.25 97 GLU A CA 1
ATOM 789 C C . GLU A 1 97 ? 8.966 2.207 11.472 1.00 95.25 97 GLU A C 1
ATOM 791 O O . GLU A 1 97 ? 9.262 2.611 12.592 1.00 95.25 97 GLU A O 1
ATOM 796 N N . LEU A 1 98 ? 7.869 2.618 10.833 1.00 94.31 98 LEU A N 1
ATOM 797 C CA . LEU A 1 98 ? 6.952 3.630 11.350 1.00 94.31 98 LEU A CA 1
ATOM 798 C C . LEU A 1 98 ? 5.792 3.055 12.174 1.00 94.31 98 LEU A C 1
ATOM 800 O O . LEU A 1 98 ? 4.938 3.830 12.597 1.00 94.31 98 LEU A O 1
ATOM 804 N N . GLY A 1 99 ? 5.723 1.741 12.403 1.00 91.06 99 GLY A N 1
ATOM 805 C CA . GLY A 1 99 ? 4.620 1.116 13.147 1.00 91.06 99 GLY A CA 1
ATOM 806 C C . GLY A 1 99 ? 3.263 1.180 12.430 1.00 91.06 99 GLY A C 1
ATOM 807 O O . GLY A 1 99 ? 2.225 1.261 13.079 1.00 91.06 99 GLY A O 1
ATOM 808 N N . VAL A 1 100 ? 3.258 1.187 11.095 1.00 92.50 100 VAL A N 1
ATOM 809 C CA . VAL A 1 100 ? 2.050 1.195 10.259 1.00 92.50 100 VAL A CA 1
ATOM 810 C C . VAL A 1 100 ? 1.764 -0.214 9.737 1.00 92.50 100 VAL A C 1
ATOM 812 O O . VAL A 1 100 ? 2.614 -0.849 9.109 1.00 92.50 100 VAL A O 1
ATOM 815 N N . GLU A 1 101 ? 0.548 -0.705 9.975 1.00 90.81 101 GLU A N 1
ATOM 816 C CA . GLU A 1 101 ? 0.136 -2.065 9.610 1.00 90.81 101 GLU A CA 1
ATOM 817 C C . GLU A 1 101 ? -0.049 -2.232 8.094 1.00 90.81 101 GLU A C 1
ATOM 819 O O . GLU A 1 101 ? -0.606 -1.350 7.434 1.00 90.81 101 GLU A O 1
ATOM 824 N N . MET A 1 102 ? 0.388 -3.378 7.545 1.00 91.94 102 MET A N 1
ATOM 825 C CA . MET A 1 102 ? 0.197 -3.737 6.134 1.00 91.94 102 MET A CA 1
ATOM 826 C C . MET A 1 102 ? -1.046 -4.566 5.877 1.00 91.94 102 MET A C 1
ATOM 828 O O . MET A 1 102 ? -1.201 -5.674 6.377 1.00 91.94 102 MET A O 1
ATOM 832 N N . MET A 1 103 ? -1.859 -4.061 4.956 1.00 93.69 103 MET A N 1
ATOM 833 C CA . MET A 1 103 ? -2.865 -4.832 4.260 1.00 93.69 103 MET A CA 1
ATOM 834 C C . MET A 1 103 ? -2.231 -5.618 3.106 1.00 93.69 103 MET A C 1
ATOM 836 O O . MET A 1 103 ? -1.822 -5.065 2.079 1.00 93.69 103 MET A O 1
ATOM 840 N N . GLU A 1 104 ? -2.237 -6.939 3.239 1.00 92.38 104 GLU A N 1
ATOM 841 C CA . GLU A 1 104 ? -1.606 -7.911 2.332 1.00 92.38 104 GLU A CA 1
ATOM 842 C C . GLU A 1 104 ? -2.380 -8.169 1.019 1.00 92.38 104 GLU A C 1
ATOM 844 O O . GLU A 1 104 ? -2.145 -9.163 0.337 1.00 92.38 104 GLU A O 1
ATOM 849 N N . PHE A 1 105 ? -3.307 -7.284 0.630 1.00 94.06 105 PHE A N 1
ATOM 850 C CA . PHE A 1 105 ? -4.166 -7.475 -0.546 1.00 94.06 105 PHE A CA 1
ATOM 851 C C . PHE A 1 105 ? -3.379 -7.778 -1.833 1.00 94.06 105 PHE A C 1
ATOM 853 O O . PHE A 1 105 ? -3.696 -8.738 -2.529 1.00 94.06 105 PHE A O 1
ATOM 860 N N . GLY A 1 106 ? -2.339 -6.995 -2.135 1.00 92.25 106 GLY A N 1
ATOM 861 C CA . GLY A 1 106 ? -1.480 -7.172 -3.307 1.00 92.25 106 GLY A CA 1
ATOM 862 C C . GLY A 1 106 ? -0.721 -8.501 -3.325 1.00 92.25 106 GLY A C 1
ATOM 863 O O . GLY A 1 106 ? -0.481 -9.031 -4.409 1.00 92.25 106 GLY A O 1
ATOM 864 N N . ASP A 1 107 ? -0.396 -9.057 -2.154 1.00 91.00 107 ASP A N 1
ATOM 865 C CA . ASP A 1 107 ? 0.268 -10.357 -2.010 1.00 91.00 107 ASP A CA 1
ATOM 866 C C . ASP A 1 107 ? -0.712 -11.518 -2.194 1.00 91.00 107 ASP A C 1
ATOM 868 O O . ASP A 1 107 ? -0.395 -12.469 -2.910 1.00 91.00 107 ASP A O 1
ATOM 872 N N . ILE A 1 108 ? -1.912 -11.416 -1.614 1.00 93.06 108 ILE A N 1
ATOM 873 C CA . ILE A 1 108 ? -2.958 -12.447 -1.705 1.00 93.06 108 ILE A CA 1
ATOM 874 C C . ILE A 1 108 ? -3.417 -12.634 -3.154 1.00 93.06 108 ILE A C 1
ATOM 876 O O . ILE A 1 108 ? -3.616 -13.760 -3.604 1.00 93.06 108 ILE A O 1
ATOM 880 N N . ILE A 1 109 ? -3.561 -11.543 -3.913 1.00 92.44 109 ILE A N 1
ATOM 881 C CA . ILE A 1 109 ? -4.068 -11.609 -5.292 1.00 92.44 109 ILE A CA 1
ATOM 882 C C . ILE A 1 109 ? -3.000 -11.950 -6.338 1.00 92.44 109 ILE A C 1
ATOM 884 O O . ILE A 1 109 ? -3.281 -11.916 -7.542 1.00 92.44 109 ILE A O 1
ATOM 888 N N . ARG A 1 110 ? -1.769 -12.274 -5.924 1.00 88.81 110 ARG A N 1
ATOM 889 C CA . ARG A 1 110 ? -0.717 -12.694 -6.859 1.00 88.81 110 ARG A CA 1
ATOM 890 C C . ARG A 1 110 ? -1.161 -13.953 -7.603 1.00 88.81 110 ARG A C 1
ATOM 892 O O . ARG A 1 110 ? -1.552 -14.939 -6.995 1.00 88.81 110 ARG A O 1
ATOM 899 N N . GLY A 1 111 ? -1.091 -13.911 -8.933 1.00 86.25 111 GLY A N 1
ATOM 900 C CA . GLY A 1 111 ? -1.502 -15.023 -9.796 1.00 86.25 111 GLY A CA 1
ATOM 901 C C . GLY A 1 111 ? -2.960 -14.973 -10.260 1.00 86.25 111 GLY A C 1
ATOM 902 O O . GLY A 1 111 ? -3.302 -15.664 -11.212 1.00 86.25 111 GLY A O 1
ATOM 903 N N . TYR A 1 112 ? -3.799 -14.101 -9.693 1.00 92.56 112 TYR A N 1
ATOM 904 C CA . TYR A 1 112 ? -5.212 -13.966 -10.067 1.00 92.56 112 TYR A CA 1
ATOM 905 C C . TYR A 1 112 ? -5.444 -12.968 -11.220 1.00 92.56 112 TYR A C 1
ATOM 907 O O . TYR A 1 112 ? -6.385 -12.168 -11.216 1.00 92.56 112 TYR A O 1
ATOM 915 N N . PHE A 1 113 ? -4.567 -12.991 -12.227 1.00 90.44 113 PHE A N 1
ATOM 916 C CA . PHE A 1 113 ? -4.555 -12.023 -13.334 1.00 90.44 113 PHE A CA 1
ATOM 917 C C . PHE A 1 113 ? -5.782 -12.110 -14.257 1.00 90.44 113 PHE A C 1
ATOM 919 O O . PHE A 1 113 ? -6.063 -11.175 -15.009 1.00 90.44 113 PHE A O 1
ATOM 926 N N . GLN A 1 114 ? -6.528 -13.216 -14.215 1.00 92.75 114 GLN A N 1
ATOM 927 C CA . GLN A 1 114 ? -7.785 -13.387 -14.945 1.00 92.75 114 GLN A CA 1
ATOM 928 C C . GLN A 1 114 ? -8.886 -12.425 -14.480 1.00 92.75 114 GLN A C 1
ATOM 930 O O . GLN A 1 114 ? -9.799 -12.150 -15.246 1.00 92.75 114 GLN A O 1
ATOM 935 N N . PHE A 1 115 ? -8.787 -11.884 -13.261 1.00 94.81 115 PHE A N 1
ATOM 936 C CA . PHE A 1 115 ? -9.760 -10.938 -12.704 1.00 94.81 115 PHE A CA 1
ATOM 937 C C . PHE A 1 115 ? -9.361 -9.467 -12.900 1.00 94.81 115 PHE A C 1
ATOM 939 O O . PHE A 1 115 ? -9.885 -8.584 -12.224 1.00 94.81 115 PHE A O 1
ATOM 946 N N . TYR A 1 116 ? -8.406 -9.189 -13.788 1.00 94.19 116 TYR A N 1
ATOM 947 C CA . TYR A 1 116 ? -8.019 -7.826 -14.137 1.00 94.19 116 TYR A CA 1
ATOM 948 C C . TYR A 1 116 ? -8.757 -7.383 -15.394 1.00 94.19 116 TYR A C 1
ATOM 950 O O . TYR A 1 116 ? -8.783 -8.112 -16.390 1.00 94.19 116 TYR A O 1
ATOM 958 N N . LYS A 1 117 ? -9.279 -6.155 -15.360 1.00 94.69 117 LYS A N 1
ATOM 959 C CA . LYS A 1 117 ? -9.907 -5.496 -16.508 1.00 94.69 117 LYS A CA 1
ATOM 960 C C . LYS A 1 117 ? -8.866 -5.125 -17.561 1.00 94.69 117 LYS A C 1
ATOM 962 O O . LYS A 1 117 ? -9.111 -5.242 -18.758 1.00 94.69 117 LYS A O 1
ATOM 967 N N . ASP A 1 118 ? -7.699 -4.680 -17.107 1.00 92.44 118 ASP A N 1
ATOM 968 C CA . ASP A 1 118 ? -6.564 -4.324 -17.955 1.00 92.44 118 ASP A CA 1
ATOM 969 C C . ASP A 1 118 ? -5.230 -4.711 -17.291 1.00 92.44 118 ASP A C 1
ATOM 971 O O . ASP A 1 118 ? -5.166 -5.617 -16.465 1.00 92.44 118 ASP A O 1
ATOM 975 N N . MET A 1 119 ? -4.124 -4.081 -17.679 1.00 89.94 119 MET A N 1
ATOM 976 C CA . MET A 1 119 ? -2.799 -4.442 -17.170 1.00 89.94 119 MET A CA 1
ATOM 977 C C . MET A 1 119 ? -2.589 -4.069 -15.691 1.00 89.94 119 MET A C 1
ATOM 979 O O . MET A 1 119 ? -1.673 -4.594 -15.057 1.00 89.94 119 MET A O 1
ATOM 983 N N . VAL A 1 120 ? -3.393 -3.160 -15.129 1.00 90.81 120 VAL A N 1
ATOM 984 C CA . VAL A 1 120 ? -3.169 -2.578 -13.793 1.00 90.81 120 VAL A CA 1
ATOM 985 C C . VAL A 1 120 ? -4.424 -2.528 -12.915 1.00 90.81 120 VAL A C 1
ATOM 987 O O . VAL A 1 120 ? -4.293 -2.482 -11.693 1.00 90.81 120 VAL A O 1
ATOM 990 N N . HIS A 1 121 ? -5.622 -2.545 -13.501 1.00 92.94 121 HIS A N 1
ATOM 991 C CA . HIS A 1 121 ? -6.885 -2.410 -12.782 1.00 92.94 121 HIS A CA 1
ATOM 992 C C . HIS A 1 121 ? -7.577 -3.762 -12.587 1.00 92.94 121 HIS A C 1
ATOM 994 O O . HIS A 1 121 ? -7.782 -4.530 -13.530 1.00 92.94 121 HIS A O 1
ATOM 1000 N N . ILE A 1 122 ? -7.990 -4.015 -11.346 1.00 93.31 122 ILE A N 1
ATOM 1001 C CA . ILE A 1 122 ? -8.837 -5.149 -10.971 1.00 93.31 122 ILE A CA 1
ATOM 1002 C C . ILE A 1 122 ? -10.259 -4.884 -11.469 1.00 93.31 122 ILE A C 1
ATOM 1004 O O . ILE A 1 122 ? -10.770 -3.775 -11.306 1.00 93.31 122 ILE A O 1
ATOM 1008 N N . ASP A 1 123 ? -10.885 -5.889 -12.080 1.00 95.62 123 ASP A N 1
ATOM 1009 C CA . ASP A 1 123 ? -12.266 -5.789 -12.547 1.00 95.62 123 ASP A CA 1
ATOM 1010 C C . ASP A 1 123 ? -13.272 -6.012 -11.409 1.00 95.62 123 ASP A C 1
ATOM 1012 O O . ASP A 1 123 ? -12.946 -6.525 -10.331 1.00 95.62 123 ASP A O 1
ATOM 1016 N N . ARG A 1 124 ? -14.534 -5.662 -11.658 1.00 95.81 124 ARG A N 1
ATOM 1017 C CA . ARG A 1 124 ? -15.634 -6.023 -10.766 1.00 95.81 124 ARG A CA 1
ATOM 1018 C C . ARG A 1 124 ? -15.763 -7.547 -10.713 1.00 95.81 124 ARG A C 1
ATOM 1020 O O . ARG A 1 124 ? -15.967 -8.196 -11.732 1.00 95.81 124 ARG A O 1
ATOM 1027 N N . GLY A 1 125 ? -15.707 -8.121 -9.515 1.00 95.62 125 GLY A N 1
ATOM 1028 C CA . GLY A 1 125 ? -15.821 -9.565 -9.328 1.00 95.62 125 GLY A CA 1
ATOM 1029 C C . GLY A 1 125 ? -15.213 -10.056 -8.013 1.00 95.62 125 GLY A C 1
ATOM 1030 O O . GLY A 1 125 ? -15.176 -9.305 -7.034 1.00 95.62 125 GLY A O 1
ATOM 1031 N N . PRO A 1 126 ? -14.714 -11.305 -7.969 1.00 96.25 126 PRO A N 1
ATOM 1032 C CA . PRO A 1 126 ? -14.199 -11.914 -6.743 1.00 96.25 126 PRO A CA 1
ATOM 1033 C C . PRO A 1 126 ? -13.123 -11.081 -6.035 1.00 96.25 126 PRO A C 1
ATOM 1035 O O . PRO A 1 126 ? -13.194 -10.901 -4.822 1.00 96.25 126 PRO A O 1
ATOM 1038 N N . LEU A 1 127 ? -12.167 -10.500 -6.774 1.00 95.31 127 LEU A N 1
ATOM 1039 C CA . LEU A 1 127 ? -11.100 -9.692 -6.167 1.00 95.31 127 LEU A CA 1
ATOM 1040 C C . LEU A 1 127 ? -11.594 -8.345 -5.622 1.00 95.31 127 LEU A C 1
ATOM 1042 O O . LEU A 1 127 ? -11.116 -7.912 -4.576 1.00 95.31 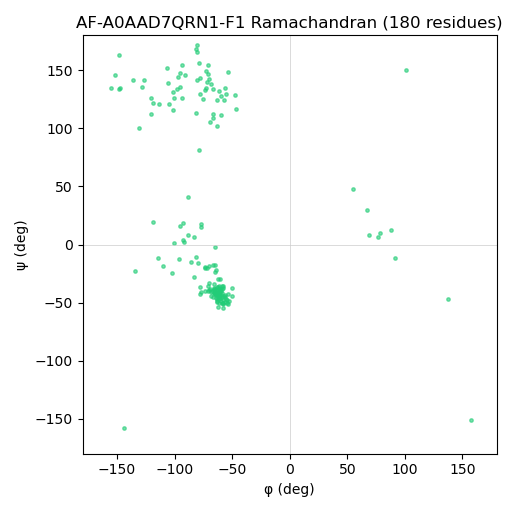127 LEU A O 1
ATOM 1046 N N . SER A 1 128 ? -12.558 -7.688 -6.280 1.00 94.62 128 SER A N 1
ATOM 1047 C CA . SER A 1 128 ? -13.147 -6.448 -5.752 1.00 94.62 128 SER A CA 1
ATOM 1048 C C . SER A 1 128 ? -14.021 -6.709 -4.519 1.00 94.62 128 SER A C 1
ATOM 1050 O O . SER A 1 128 ? -14.066 -5.878 -3.617 1.00 94.62 128 SER A O 1
ATOM 1052 N N . VAL A 1 129 ? -14.691 -7.867 -4.453 1.00 96.19 129 VAL A N 1
ATOM 1053 C CA . VAL A 1 129 ? -15.430 -8.307 -3.254 1.00 96.19 129 VAL A CA 1
ATOM 1054 C C . VAL A 1 129 ? -14.463 -8.632 -2.117 1.00 96.19 129 VAL A C 1
ATOM 1056 O O . VAL A 1 129 ? -14.670 -8.184 -0.995 1.00 96.19 129 VAL A O 1
ATOM 1059 N N . MET A 1 130 ? -13.366 -9.338 -2.404 1.00 95.12 130 MET A N 1
ATOM 1060 C CA . MET A 1 130 ? -12.324 -9.610 -1.411 1.00 95.12 130 MET A CA 1
ATOM 1061 C C . MET A 1 130 ? -11.721 -8.314 -0.858 1.00 95.12 130 MET A C 1
ATOM 1063 O O . MET A 1 130 ? -11.569 -8.184 0.353 1.00 95.12 130 MET A O 1
ATOM 1067 N N . TRP A 1 131 ? -11.440 -7.339 -1.728 1.00 93.56 131 TRP A N 1
ATOM 1068 C CA . TRP A 1 131 ? -11.010 -6.000 -1.323 1.00 93.56 131 TRP A CA 1
ATOM 1069 C C . TRP A 1 131 ? -11.993 -5.359 -0.335 1.00 93.56 131 TRP A C 1
ATOM 1071 O O . TRP A 1 131 ? -11.581 -4.913 0.734 1.00 93.56 131 TRP A O 1
ATOM 1081 N N . ALA A 1 132 ? -13.291 -5.356 -0.658 1.00 94.31 132 ALA A N 1
ATOM 1082 C CA . ALA A 1 132 ? -14.324 -4.811 0.219 1.00 94.31 132 ALA A CA 1
ATOM 1083 C C . ALA A 1 132 ? -14.397 -5.550 1.567 1.00 94.31 132 ALA A C 1
ATOM 1085 O O . ALA A 1 132 ? -14.461 -4.905 2.608 1.00 94.31 132 ALA A O 1
ATOM 1086 N N . ASN A 1 133 ? -14.312 -6.882 1.569 1.00 94.69 133 ASN A N 1
ATOM 1087 C CA . ASN A 1 133 ? -14.314 -7.675 2.801 1.00 94.69 133 ASN A CA 1
ATOM 1088 C C . ASN A 1 133 ? -13.116 -7.342 3.699 1.00 94.69 133 ASN A C 1
ATOM 1090 O O . ASN A 1 133 ? -13.284 -7.178 4.905 1.00 94.69 133 ASN A O 1
ATOM 1094 N N . MET A 1 134 ? -11.920 -7.181 3.118 1.00 93.00 134 MET A N 1
ATOM 1095 C CA . MET A 1 134 ? -10.752 -6.723 3.872 1.00 93.00 134 MET A CA 1
ATOM 1096 C C . MET A 1 134 ? -10.999 -5.324 4.444 1.00 93.00 134 MET A C 1
ATOM 1098 O O . MET A 1 134 ? -10.783 -5.119 5.630 1.00 93.00 134 MET A O 1
ATOM 1102 N N . MET A 1 135 ? -11.512 -4.376 3.652 1.00 91.25 135 MET A N 1
ATOM 1103 C CA . MET A 1 135 ? -11.853 -3.034 4.149 1.00 91.25 135 MET A CA 1
ATOM 1104 C C . MET A 1 135 ? -12.821 -3.065 5.330 1.00 91.25 135 MET A C 1
ATOM 1106 O O . MET A 1 135 ? -12.565 -2.410 6.339 1.00 91.25 135 MET A O 1
ATOM 1110 N N . PHE A 1 136 ? -13.898 -3.847 5.233 1.00 90.81 136 PHE A N 1
ATOM 1111 C CA . PHE A 1 136 ? -14.865 -3.977 6.319 1.00 90.81 136 PHE A CA 1
ATOM 1112 C C . PHE A 1 136 ? -14.241 -4.543 7.588 1.00 90.81 136 PHE A C 1
ATOM 1114 O O . PHE A 1 136 ? -14.592 -4.088 8.669 1.00 90.81 136 PHE A O 1
ATOM 1121 N N . TRP A 1 137 ? -13.283 -5.461 7.478 1.00 88.00 137 TRP A N 1
ATOM 1122 C CA . TRP A 1 137 ? -12.565 -5.981 8.638 1.00 88.00 137 TRP A CA 1
ATOM 1123 C C . TRP A 1 137 ? -11.744 -4.904 9.365 1.00 88.00 137 TRP A C 1
ATOM 1125 O O . TRP A 1 137 ? -11.758 -4.816 10.592 1.00 88.00 137 TRP A O 1
ATOM 1135 N N . TYR A 1 138 ? -11.070 -4.027 8.618 1.00 88.06 138 TYR A N 1
ATOM 1136 C CA . TYR A 1 138 ? -10.324 -2.920 9.219 1.00 88.06 138 TYR A CA 1
ATOM 1137 C C . TYR A 1 138 ? -11.244 -1.851 9.812 1.00 88.06 138 TYR A C 1
ATOM 1139 O O . TYR A 1 138 ? -10.980 -1.376 10.911 1.00 88.06 138 TYR A O 1
ATOM 1147 N N . LEU A 1 139 ? -12.348 -1.518 9.138 1.00 86.56 139 LEU A N 1
ATOM 1148 C CA . LEU A 1 139 ? -13.360 -0.603 9.678 1.00 86.56 139 LEU A CA 1
ATOM 1149 C C . LEU A 1 139 ? -14.045 -1.177 10.923 1.00 86.56 139 LEU A C 1
ATOM 1151 O O . LEU A 1 139 ? -14.293 -0.462 11.885 1.00 86.56 139 LEU A O 1
ATOM 1155 N N . PHE A 1 140 ? -14.310 -2.480 10.941 1.00 86.69 140 PHE A N 1
ATOM 1156 C CA . PHE A 1 140 ? -14.830 -3.177 12.111 1.00 86.69 140 PHE A CA 1
ATOM 1157 C C . PHE A 1 140 ? -13.917 -2.975 13.328 1.00 86.69 140 PHE A C 1
ATOM 1159 O O . PHE A 1 140 ? -14.400 -2.613 14.402 1.00 86.69 140 PHE A O 1
ATOM 1166 N N . ARG A 1 141 ? -12.595 -3.104 13.140 1.00 84.00 141 ARG A N 1
ATOM 1167 C CA . ARG A 1 141 ? -11.599 -2.827 14.187 1.00 84.00 141 ARG A CA 1
ATOM 1168 C C . ARG A 1 141 ? -11.610 -1.375 14.650 1.00 84.00 141 ARG A C 1
ATOM 1170 O O . ARG A 1 141 ? -11.455 -1.126 15.841 1.00 84.00 141 ARG A O 1
ATOM 1177 N N . THR A 1 142 ? -11.808 -0.419 13.743 1.00 79.94 142 THR A N 1
ATOM 1178 C CA . THR A 1 142 ? -11.864 0.997 14.135 1.00 79.94 142 THR A CA 1
ATOM 1179 C C . THR A 1 142 ? -13.158 1.372 14.851 1.00 79.94 142 THR A C 1
ATOM 1181 O O . THR A 1 142 ? -13.167 2.334 15.602 1.00 79.94 142 THR A O 1
ATOM 1184 N N . GLN A 1 143 ? -14.232 0.597 14.704 1.00 80.12 143 GLN A N 1
ATOM 1185 C CA . GLN A 1 143 ? -15.467 0.768 15.482 1.00 80.12 143 GLN A CA 1
ATOM 1186 C C . GLN A 1 143 ? -15.460 -0.014 16.811 1.00 80.12 143 GLN A C 1
ATOM 1188 O O . GLN A 1 143 ? -16.481 -0.094 17.492 1.00 80.12 143 GLN A O 1
ATOM 1193 N N . GLY A 1 144 ? -14.322 -0.597 17.193 1.00 77.88 144 GLY A N 1
ATOM 1194 C CA . GLY A 1 144 ? -14.163 -1.325 18.453 1.00 77.88 144 GLY A CA 1
ATOM 1195 C C . GLY A 1 144 ? -14.516 -2.788 18.434 1.00 77.88 144 GLY A C 1
ATOM 1196 O O . GLY A 1 144 ? -14.561 -3.434 19.476 1.00 77.88 144 GLY A O 1
ATOM 1197 N N . GLY A 1 145 ? -14.696 -3.332 17.243 1.00 83.12 145 GLY A N 1
ATOM 1198 C CA . GLY A 1 145 ? -14.681 -4.760 17.058 1.00 83.12 145 GLY A CA 1
ATOM 1199 C C . GLY A 1 145 ? -13.294 -5.341 17.330 1.00 83.12 145 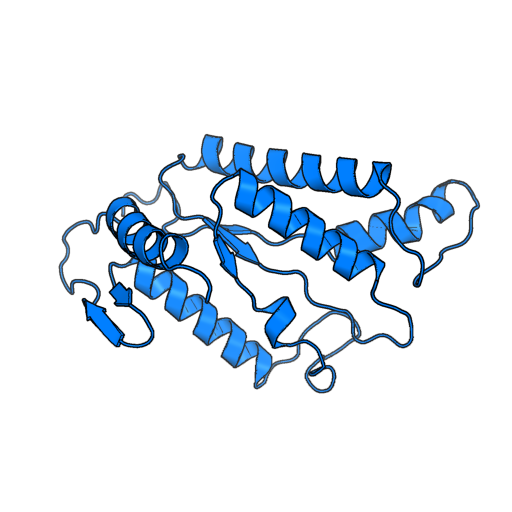GLY A C 1
ATOM 1200 O O . GLY A 1 145 ? -12.289 -4.833 16.835 1.00 83.12 145 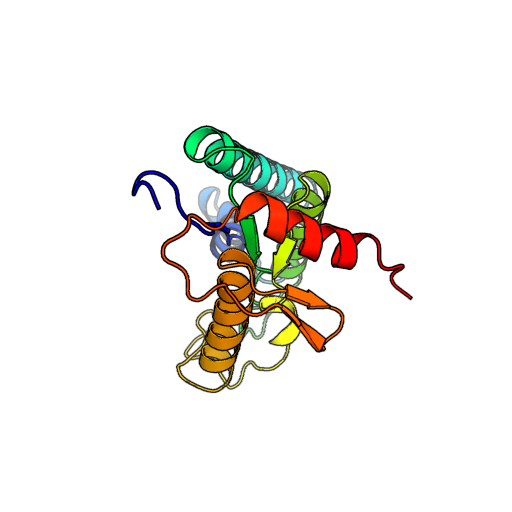GLY A O 1
ATOM 1201 N N . VAL A 1 146 ? -13.231 -6.434 18.085 1.00 81.44 146 VAL A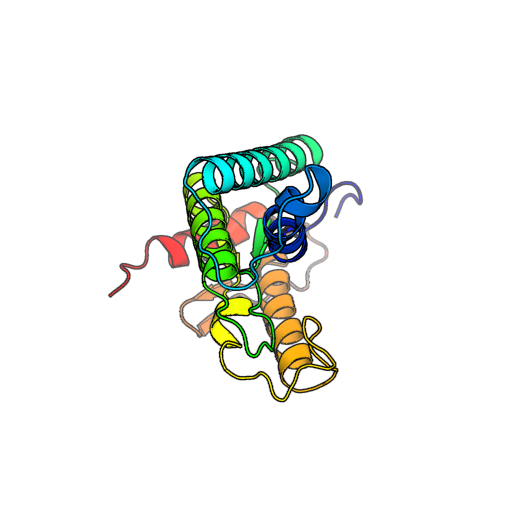 N 1
ATOM 1202 C CA . VAL A 1 146 ? -11.974 -7.139 18.362 1.00 81.44 146 VAL A CA 1
ATOM 1203 C C . VAL A 1 146 ? -12.074 -8.552 17.812 1.00 81.44 146 VAL A C 1
ATOM 1205 O O . VAL A 1 146 ? -12.952 -9.329 18.196 1.00 81.44 146 VAL A O 1
ATOM 1208 N N . GLU A 1 147 ? -11.150 -8.884 16.913 1.00 78.75 147 GLU A N 1
ATOM 1209 C CA . GLU A 1 147 ? -10.932 -10.242 16.432 1.00 78.75 147 GLU A CA 1
ATOM 1210 C C . GLU A 1 147 ? -9.500 -10.669 16.744 1.00 78.75 147 GLU A C 1
ATOM 1212 O O . GLU A 1 147 ? -8.535 -10.016 16.347 1.00 78.75 147 GLU A O 1
ATOM 1217 N N . VAL A 1 148 ? -9.374 -11.809 17.417 1.00 74.31 148 VAL A N 1
ATOM 1218 C CA . VAL A 1 148 ? -8.096 -12.396 17.803 1.00 74.31 148 VAL A CA 1
ATOM 1219 C C . VAL A 1 148 ? -8.004 -13.778 17.176 1.00 74.31 148 VAL A C 1
ATOM 1221 O O . VAL A 1 148 ? -8.743 -14.693 17.542 1.00 74.31 148 VAL A O 1
ATOM 1224 N N . ARG A 1 149 ? -7.081 -13.950 16.221 1.00 73.31 149 ARG A N 1
ATOM 1225 C CA . ARG A 1 149 ? -6.792 -15.243 15.565 1.00 73.31 149 ARG A CA 1
ATOM 1226 C C . ARG A 1 149 ? -8.034 -15.906 14.941 1.00 73.31 149 ARG A C 1
ATOM 1228 O O . ARG A 1 149 ? -8.286 -17.089 15.176 1.00 73.31 149 ARG A O 1
ATOM 1235 N N . GLY A 1 150 ? -8.828 -15.158 14.174 1.00 75.12 150 GLY A N 1
ATOM 1236 C CA . GLY A 1 150 ? -10.036 -15.692 13.537 1.00 75.12 150 GLY A CA 1
ATOM 1237 C C . GLY A 1 150 ? -11.221 -15.867 14.486 1.00 75.12 150 GLY A C 1
ATOM 1238 O O . GLY A 1 150 ? -12.234 -16.442 14.093 1.00 75.12 150 GLY A O 1
ATOM 1239 N N . ARG A 1 151 ? -11.110 -15.418 15.744 1.00 81.38 151 ARG A N 1
ATOM 1240 C CA . ARG A 1 151 ? -12.204 -15.446 16.717 1.00 81.38 151 ARG A CA 1
ATOM 1241 C C . ARG A 1 151 ? -12.625 -14.034 17.069 1.00 81.38 151 ARG A C 1
ATOM 1243 O O . ARG A 1 151 ? -11.840 -13.256 17.601 1.00 81.38 151 ARG A O 1
ATOM 1250 N N . LEU A 1 152 ? -13.890 -13.749 16.807 1.00 84.69 152 LEU A N 1
ATOM 1251 C CA . LEU A 1 152 ? -14.564 -12.545 17.252 1.00 84.69 152 LEU A CA 1
ATOM 1252 C C . LEU A 1 152 ? -14.685 -12.571 18.781 1.00 84.69 152 LEU A C 1
ATOM 1254 O O . LEU A 1 152 ? -15.391 -13.417 19.328 1.00 84.69 152 LEU A O 1
ATOM 1258 N N . THR A 1 153 ? -13.973 -11.682 19.466 1.00 83.50 153 THR A N 1
ATOM 1259 C CA . THR A 1 153 ? -13.994 -11.587 20.933 1.00 83.50 153 THR A CA 1
ATOM 1260 C C . THR A 1 153 ? -14.843 -10.425 21.427 1.00 83.50 153 THR A C 1
ATOM 1262 O O . THR A 1 153 ? -15.322 -10.465 22.555 1.00 83.50 153 THR A O 1
ATOM 1265 N N . GLU A 1 154 ? -15.034 -9.396 20.600 1.00 83.31 154 GLU A N 1
ATOM 1266 C CA . GLU A 1 154 ? -15.800 -8.200 20.951 1.00 83.31 154 GLU A CA 1
ATOM 1267 C C . GLU A 1 154 ? -16.506 -7.648 19.711 1.00 83.31 154 GLU A C 1
ATOM 1269 O O . GLU A 1 154 ? -15.902 -7.552 18.642 1.00 83.31 154 GLU A O 1
ATOM 1274 N N . MET A 1 155 ? -17.784 -7.297 19.853 1.00 85.38 155 MET A N 1
ATOM 1275 C CA . MET A 1 155 ? -18.539 -6.582 18.824 1.00 85.38 155 MET A CA 1
ATOM 1276 C C . MET A 1 155 ? -18.417 -5.070 19.046 1.00 85.38 155 MET A C 1
ATOM 1278 O O . MET A 1 155 ? -18.423 -4.649 20.203 1.00 85.38 155 MET A 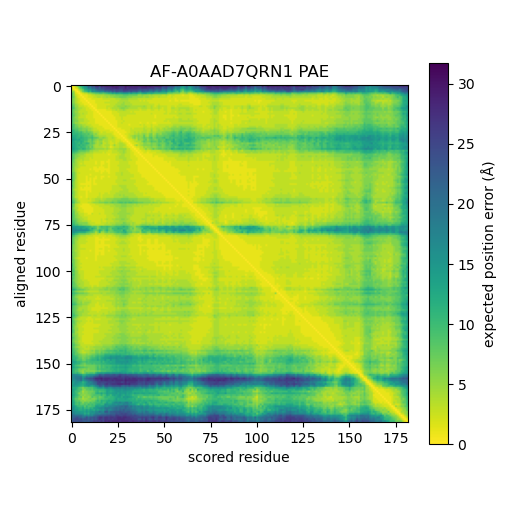O 1
ATOM 1282 N N . PRO A 1 156 ? -18.394 -4.255 17.974 1.00 79.50 156 PRO A N 1
ATOM 1283 C CA . PRO A 1 156 ? -18.548 -2.812 18.062 1.00 79.50 156 PRO A CA 1
ATOM 1284 C C . PRO A 1 156 ? -19.745 -2.473 18.946 1.00 79.50 156 PRO A C 1
ATOM 1286 O O . PRO A 1 156 ? -20.836 -3.023 18.757 1.00 79.50 156 PRO A O 1
ATOM 1289 N N . ALA A 1 157 ? -19.541 -1.603 19.932 1.00 69.88 157 ALA A N 1
ATOM 1290 C CA . ALA A 1 157 ? -20.610 -1.217 20.835 1.00 69.88 157 ALA A CA 1
ATOM 1291 C C . ALA A 1 157 ? -21.740 -0.552 20.035 1.00 69.88 157 ALA A C 1
ATOM 1293 O O . ALA A 1 157 ? -21.510 0.361 19.247 1.00 69.88 157 ALA A O 1
ATOM 1294 N N . ASN A 1 158 ? -22.982 -0.976 20.271 1.00 63.22 158 ASN A N 1
ATOM 1295 C CA . ASN A 1 158 ? -24.171 -0.398 19.633 1.00 63.22 158 ASN A CA 1
ATOM 1296 C C . ASN A 1 158 ? -24.571 0.960 20.260 1.00 63.22 158 ASN A C 1
ATOM 1298 O O . ASN A 1 158 ? -25.708 1.410 20.124 1.00 63.22 158 ASN A O 1
ATOM 1302 N N . SER A 1 159 ? -23.668 1.572 21.030 1.00 55.72 159 SER A N 1
ATOM 1303 C CA . SER A 1 159 ? -23.925 2.743 21.861 1.00 55.72 159 SER A CA 1
ATOM 1304 C C . SER A 1 159 ? -23.560 4.035 21.144 1.00 55.72 159 SER A C 1
ATOM 1306 O O . SER A 1 159 ? -22.562 4.112 20.437 1.00 55.72 159 SER A O 1
ATOM 1308 N N . THR A 1 160 ? -24.301 5.098 21.442 1.00 55.81 160 THR A N 1
ATOM 1309 C CA . THR A 1 160 ? -23.976 6.486 21.079 1.00 55.81 160 THR A CA 1
ATOM 1310 C C . THR A 1 160 ? -22.706 7.028 21.753 1.00 55.81 160 THR A C 1
ATOM 1312 O O . THR A 1 160 ? -22.339 8.179 21.519 1.00 55.81 160 THR A O 1
ATOM 1315 N N . GLU A 1 161 ? -22.052 6.243 22.614 1.00 58.28 161 GLU A N 1
ATOM 1316 C CA . GLU A 1 161 ? -20.791 6.619 23.249 1.00 58.28 161 GLU A CA 1
ATOM 1317 C C . GLU A 1 161 ? -19.638 6.634 22.244 1.00 58.28 161 GLU A C 1
ATOM 1319 O O . GLU A 1 161 ? -19.549 5.818 21.326 1.00 58.28 161 GLU A O 1
ATOM 1324 N N . VAL A 1 162 ? -18.745 7.609 22.413 1.00 57.69 162 VAL A N 1
ATOM 1325 C CA . VAL A 1 162 ? -17.577 7.776 21.552 1.00 57.69 162 VAL A CA 1
ATOM 1326 C C . VAL A 1 162 ? -16.611 6.627 21.816 1.00 57.69 162 VAL A C 1
ATOM 1328 O O . VAL A 1 162 ? -15.910 6.598 22.823 1.00 57.69 162 VAL A O 1
ATOM 1331 N N . VAL A 1 163 ? -16.576 5.691 20.877 1.00 66.75 163 VAL A N 1
ATOM 1332 C CA . VAL A 1 163 ? -15.597 4.611 20.814 1.00 66.75 163 VAL A CA 1
ATOM 1333 C C . VAL A 1 163 ? -14.179 5.204 20.784 1.00 66.75 163 VAL A C 1
ATOM 1335 O O . VAL A 1 163 ? -13.865 6.025 19.921 1.00 66.75 163 VAL A O 1
ATOM 1338 N N . ASN A 1 164 ? -13.309 4.799 21.719 1.00 73.31 164 ASN A N 1
ATOM 1339 C CA . ASN A 1 164 ? -11.882 5.138 21.671 1.00 73.31 164 ASN A CA 1
ATOM 1340 C C . ASN A 1 164 ? -11.177 4.222 20.662 1.00 73.31 164 ASN A C 1
ATOM 1342 O O . ASN A 1 164 ? -10.568 3.207 21.015 1.00 73.31 164 ASN A O 1
ATOM 1346 N N . VAL A 1 165 ? -11.300 4.613 19.395 1.00 71.25 165 VAL A N 1
ATOM 1347 C CA . VAL A 1 165 ? -10.758 3.926 18.220 1.00 71.25 165 VAL A CA 1
ATOM 1348 C C . VAL A 1 165 ? -9.275 3.585 18.394 1.00 71.25 165 VAL A C 1
ATOM 1350 O O . VAL A 1 165 ? -8.850 2.465 18.115 1.00 71.25 165 VAL A O 1
ATOM 1353 N N . THR A 1 166 ? -8.489 4.532 18.900 1.00 73.31 166 THR A N 1
ATOM 1354 C CA . THR A 1 166 ? -7.042 4.402 19.100 1.00 73.31 166 THR A CA 1
ATOM 1355 C C . THR A 1 166 ? -6.705 3.298 20.099 1.00 73.31 166 THR A C 1
ATOM 1357 O O . THR A 1 166 ? -5.909 2.407 19.798 1.00 73.31 166 THR A O 1
ATOM 1360 N N . ALA A 1 167 ? -7.347 3.291 21.271 1.00 75.94 167 ALA A N 1
ATOM 1361 C CA . ALA A 1 167 ? -7.093 2.280 22.298 1.00 75.94 167 ALA A CA 1
ATOM 1362 C C . ALA A 1 167 ? -7.410 0.856 21.803 1.00 75.94 167 ALA A C 1
ATOM 1364 O O . ALA A 1 167 ? -6.654 -0.085 22.055 1.00 75.94 167 ALA A O 1
ATOM 1365 N N . GLN A 1 168 ? -8.502 0.694 21.057 1.00 75.50 168 GLN A N 1
ATOM 1366 C CA . GLN A 1 168 ? -8.914 -0.602 20.511 1.00 75.50 168 GLN A CA 1
ATOM 1367 C C . GLN A 1 168 ? -8.029 -1.052 19.354 1.00 75.50 168 GLN A C 1
ATOM 1369 O O . GLN A 1 168 ? -7.652 -2.227 19.282 1.00 75.50 168 GLN A O 1
ATOM 1374 N N . TRP A 1 169 ? -7.644 -0.114 18.486 1.00 78.19 169 TRP A N 1
ATOM 1375 C CA . TRP A 1 169 ? -6.666 -0.357 17.440 1.00 78.19 169 TRP A CA 1
ATOM 1376 C C . TRP A 1 169 ? -5.359 -0.878 18.036 1.00 78.19 169 TRP A C 1
ATOM 1378 O O . TRP A 1 169 ? -4.881 -1.925 17.603 1.00 78.19 169 TRP A O 1
ATOM 1388 N N . HIS A 1 170 ? -4.824 -0.214 19.066 1.00 78.88 170 HIS A N 1
ATOM 1389 C CA . HIS A 1 170 ? -3.602 -0.643 19.748 1.00 78.88 170 HIS A CA 1
ATOM 1390 C C . HIS A 1 170 ? -3.738 -1.998 20.433 1.00 78.88 170 HIS A C 1
ATOM 1392 O O . HIS A 1 170 ? -2.789 -2.776 20.394 1.00 78.88 170 HIS A O 1
ATOM 1398 N N . ARG A 1 171 ? -4.899 -2.317 21.014 1.00 76.56 171 ARG A N 1
ATOM 1399 C CA . ARG A 1 171 ? -5.154 -3.644 21.590 1.00 76.56 171 ARG A CA 1
ATOM 1400 C C . ARG A 1 171 ? -5.086 -4.735 20.522 1.00 76.56 171 ARG A C 1
ATOM 1402 O O . ARG A 1 171 ? -4.289 -5.659 20.654 1.00 76.56 171 ARG A O 1
ATOM 1409 N N . CYS A 1 172 ? -5.848 -4.590 19.434 1.00 74.00 172 CYS A N 1
ATOM 1410 C CA . CYS A 1 172 ? -5.812 -5.542 18.321 1.00 74.00 172 CYS A CA 1
ATOM 1411 C C . CYS A 1 172 ? -4.393 -5.643 17.742 1.00 74.00 172 CYS A C 1
ATOM 1413 O O . CYS A 1 172 ? -3.833 -6.727 17.612 1.00 74.00 172 CYS A O 1
ATOM 1415 N N . HIS A 1 173 ? -3.793 -4.498 17.420 1.00 74.44 173 HIS A N 1
ATOM 1416 C CA . HIS A 1 173 ? -2.489 -4.419 16.775 1.00 74.44 173 HIS A CA 1
ATOM 1417 C C . HIS A 1 173 ? -1.371 -4.984 17.661 1.00 74.44 173 HIS A C 1
ATOM 1419 O O . HIS A 1 173 ? -0.522 -5.727 17.177 1.00 74.44 173 HIS A O 1
ATOM 1425 N N . GLY A 1 174 ? -1.391 -4.697 18.965 1.00 71.25 174 GLY A N 1
ATOM 1426 C CA . GLY A 1 174 ? -0.444 -5.237 19.935 1.00 71.25 174 GLY A CA 1
ATOM 1427 C C . GLY A 1 174 ? -0.508 -6.760 20.008 1.00 71.25 174 GLY A C 1
ATOM 1428 O O . GLY A 1 174 ? 0.530 -7.416 19.939 1.00 71.25 174 GLY A O 1
ATOM 1429 N N . GLU A 1 175 ? -1.706 -7.342 20.057 1.00 69.62 175 GLU A N 1
ATOM 1430 C CA . GLU A 1 175 ? -1.884 -8.799 20.042 1.00 69.62 175 GLU A CA 1
ATOM 1431 C C . GLU A 1 175 ? -1.433 -9.437 18.712 1.00 69.62 175 GLU A C 1
ATOM 1433 O O . GLU A 1 175 ? -0.806 -10.500 18.721 1.00 69.62 175 GLU A O 1
ATOM 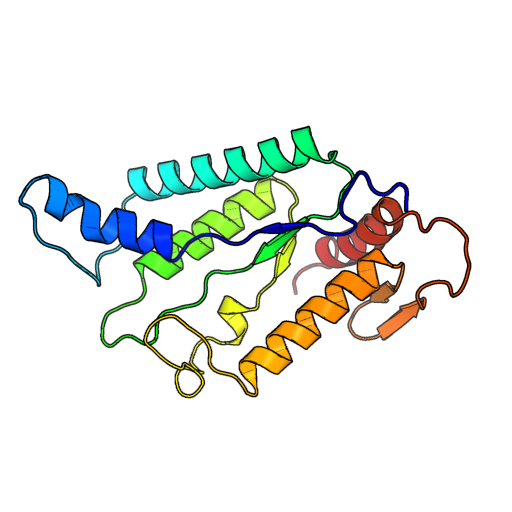1438 N N . PHE A 1 176 ? -1.672 -8.775 17.572 1.00 64.81 176 PHE A N 1
ATOM 1439 C CA . PHE A 1 176 ? -1.202 -9.229 16.255 1.00 64.81 176 PHE A CA 1
ATOM 1440 C C . PHE A 1 176 ? 0.325 -9.151 16.098 1.00 64.81 176 PHE A C 1
ATOM 1442 O O . PHE A 1 176 ? 0.928 -10.064 15.534 1.00 64.81 176 PHE A O 1
ATOM 1449 N N . MET A 1 177 ? 0.961 -8.084 16.587 1.00 62.75 177 MET A N 1
ATOM 1450 C CA . MET A 1 177 ? 2.398 -7.840 16.399 1.00 62.75 177 MET A CA 1
ATOM 1451 C C . MET A 1 177 ? 3.281 -8.581 17.410 1.00 62.75 177 MET A C 1
ATOM 1453 O O . MET A 1 177 ? 4.424 -8.909 17.095 1.00 62.75 177 MET A O 1
ATOM 1457 N N . THR A 1 178 ? 2.771 -8.865 18.613 1.00 60.62 178 THR A N 1
ATOM 1458 C CA . THR A 1 178 ? 3.496 -9.626 19.652 1.00 60.62 178 THR A CA 1
ATOM 1459 C C . THR A 1 178 ? 3.356 -11.139 19.506 1.00 60.62 178 THR A C 1
ATOM 1461 O O . THR A 1 178 ? 4.142 -11.889 20.092 1.00 60.62 178 THR A O 1
ATOM 1464 N N . ALA A 1 179 ? 2.398 -11.617 18.706 1.00 55.12 179 ALA A N 1
ATOM 1465 C CA . ALA A 1 179 ? 2.329 -13.021 18.342 1.00 55.12 179 ALA A CA 1
ATOM 1466 C C . ALA A 1 179 ? 3.625 -13.405 17.614 1.00 55.12 179 ALA A C 1
ATOM 1468 O O . ALA A 1 179 ? 3.882 -12.950 16.498 1.00 55.12 179 ALA A O 1
ATOM 1469 N N . LYS A 1 180 ? 4.459 -14.237 18.258 1.00 42.34 180 LYS A N 1
ATOM 1470 C CA . LYS A 1 180 ? 5.628 -14.851 17.617 1.00 42.34 180 LYS A CA 1
ATOM 1471 C C . LYS A 1 180 ? 5.177 -15.400 16.264 1.00 42.34 180 LYS A C 1
ATOM 1473 O O . LYS A 1 180 ? 4.315 -16.275 16.216 1.00 42.34 180 LYS A O 1
ATOM 1478 N N . ARG A 1 181 ? 5.734 -14.854 15.182 1.00 48.06 181 ARG A N 1
ATOM 1479 C CA . ARG A 1 181 ? 5.609 -15.440 13.848 1.00 48.06 181 ARG A CA 1
ATOM 1480 C C . ARG A 1 181 ? 6.293 -16.804 13.935 1.00 48.06 181 ARG A C 1
ATOM 1482 O O . ARG A 1 181 ? 7.514 -16.847 14.065 1.00 48.06 181 ARG A O 1
ATOM 1489 N N . TYR A 1 182 ? 5.487 -17.859 14.042 1.00 39.34 182 TYR A N 1
ATOM 1490 C CA . TYR A 1 182 ? 5.948 -19.245 14.012 1.00 39.34 182 TYR A CA 1
ATOM 1491 C C . TYR A 1 182 ? 6.561 -19.564 12.651 1.00 39.34 182 TYR A C 1
ATOM 1493 O O . TYR A 1 182 ? 6.031 -19.044 11.640 1.00 39.34 182 TYR A O 1
#

Solvent-accessible surface area (backbone atoms only — not comparable to full-atom values): 10545 Å² total; per-residue (Å²): 128,88,87,80,59,68,75,61,43,82,45,76,70,44,74,65,58,45,50,48,66,38,44,53,37,49,82,76,78,44,74,70,50,78,56,46,72,72,53,70,69,57,50,50,51,52,40,51,53,52,53,51,53,56,50,52,50,28,75,74,57,40,83,64,42,50,51,34,36,43,46,43,67,75,59,54,60,98,55,52,58,53,34,54,51,51,42,35,52,41,49,52,52,48,29,57,76,70,73,37,48,74,41,58,60,24,65,72,52,62,88,54,55,86,53,34,72,51,50,79,45,75,30,92,49,72,68,49,50,50,51,50,54,54,51,51,53,56,50,38,28,40,51,43,24,37,65,59,93,93,38,80,78,40,69,46,69,95,57,95,65,78,71,63,31,46,65,40,40,50,51,49,48,49,58,62,70,66,48,77,85,125

Secondary structure (DSSP, 8-state):
--SSS-S-EEE--SHHHHHHHHHGGGGGTPPP-TTPPPPHHHHHHHHHHHHHHHHHHHHHH-TTS-EEEEPPPPP--SS--HHHHHHHHHHHHHHHHTTPEEETHHHHTTT-GGGBSSSSPBPTTHHHHHHHHHHHHHHHHHTT-EEETTEEEEPPP-SSS---HHHHHHHHHHHHHHS---